Protein AF-L5JTA9-F1 (afdb_monomer)

Organism: Pteropus alecto (NCBI:txid9402)

Solvent-accessible surface area (backbone atoms only — not comparable to full-atom values): 11331 Å² total; per-residue (Å²): 130,89,80,61,72,64,63,85,56,63,76,83,43,70,47,61,37,52,48,62,86,53,65,90,78,49,65,53,89,66,42,47,71,63,44,36,50,35,48,31,53,36,35,50,63,52,32,74,77,41,72,90,64,92,73,76,96,31,50,33,62,52,38,52,52,53,28,49,56,32,47,56,49,39,58,57,44,74,79,53,80,64,94,75,66,70,72,76,93,62,83,66,47,78,42,76,29,36,54,68,59,47,52,50,51,50,51,51,51,56,53,43,55,74,70,54,56,84,88,65,73,86,78,74,82,80,69,83,75,82,70,69,71,76,72,85,65,92,71,77,73,81,76,74,80,83,78,74,79,88,77,83,81,79,81,82,77,87,81,86,77,89,80,90,82,83,90,83,89,84,135

Secondary structure (DSSP, 8-state):
-----GGG--TT--EEEEE-TTTTTS-GGGTHHHHHHHHHHHHHHHHTTS----SSS-HHHHHHHHHHHHHHHHHHHHT---TT----SS-PEEEEE-HHHHHHHHHHHHHHHHT--TTTTTS--------------S---------PPPP--------------------

Sequence (171 aa):
MIVIEVANLPKDYKITLKYVPGMDILPSHCWINEMVEQLSVSLTDLLDKFSKISEGLSNYSIIDKLGKIVDDLVECMEGHTFENIKKSPKSLESKLFTPEEFFRIFNRSIDAFKDLDMVSSKTSECVVSSTLSPEKDSRVSVTKPFMLPPVAASSLRNDSSSSNSKYTYLI

Radius of gyration: 31.75 Å; Cα contacts (8 Å, |Δi|>4): 123; chains: 1; bounding box: 62×59×99 Å

Structure (mmCIF, N/CA/C/O backbone):
data_AF-L5JTA9-F1
#
_entry.id   AF-L5JTA9-F1
#
loop_
_atom_site.group_PDB
_atom_site.id
_atom_site.type_symbol
_atom_site.label_atom_id
_atom_site.label_alt_id
_atom_site.label_comp_id
_atom_site.label_asym_id
_atom_site.label_entity_id
_atom_site.label_seq_id
_atom_site.pdbx_PDB_ins_code
_atom_site.Cartn_x
_atom_site.Cartn_y
_atom_site.Cartn_z
_atom_site.occupancy
_atom_site.B_iso_or_equiv
_atom_site.auth_seq_id
_atom_site.auth_comp_id
_atom_site.auth_asym_id
_atom_site.auth_atom_id
_atom_site.pdbx_PDB_model_num
ATOM 1 N N . MET A 1 1 ? 5.735 -14.597 4.024 1.00 43.69 1 MET A N 1
ATOM 2 C CA . MET A 1 1 ? 4.338 -14.149 3.856 1.00 43.69 1 MET A CA 1
ATOM 3 C C . MET A 1 1 ? 3.892 -13.542 5.170 1.00 43.69 1 MET A C 1
ATOM 5 O O . MET A 1 1 ? 3.854 -14.264 6.160 1.00 43.69 1 MET A O 1
ATOM 9 N N . ILE A 1 2 ? 3.641 -12.232 5.219 1.00 48.91 2 ILE A N 1
ATOM 10 C CA . ILE A 1 2 ? 2.981 -11.623 6.377 1.00 48.91 2 ILE A CA 1
ATOM 11 C C . ILE A 1 2 ? 1.547 -12.160 6.371 1.00 48.91 2 ILE A C 1
ATOM 13 O O . ILE A 1 2 ? 0.670 -11.622 5.707 1.00 48.91 2 ILE A O 1
ATOM 17 N N . VAL A 1 3 ? 1.328 -13.278 7.065 1.00 46.06 3 VAL A N 1
ATOM 18 C CA . VAL A 1 3 ? -0.002 -13.814 7.390 1.00 46.06 3 VAL A CA 1
ATOM 19 C C . VAL A 1 3 ? -0.493 -13.112 8.656 1.00 46.06 3 VAL A C 1
ATOM 21 O O . VAL A 1 3 ? -0.909 -13.745 9.618 1.00 46.06 3 VAL A O 1
ATOM 24 N N . ILE A 1 4 ? -0.350 -11.787 8.710 1.00 47.66 4 ILE A N 1
ATOM 25 C CA . ILE A 1 4 ? -1.055 -11.005 9.716 1.00 47.66 4 ILE A CA 1
ATOM 26 C C . ILE A 1 4 ? -2.401 -10.762 9.065 1.00 47.66 4 ILE A C 1
ATOM 28 O O . ILE A 1 4 ? -2.499 -9.997 8.107 1.00 47.66 4 ILE A O 1
ATOM 32 N N . GLU A 1 5 ? -3.388 -11.527 9.518 1.00 50.03 5 GLU A N 1
ATOM 33 C CA . GLU A 1 5 ? -4.807 -11.266 9.328 1.00 50.03 5 GLU A CA 1
ATOM 34 C C . GLU A 1 5 ? -5.020 -9.755 9.214 1.00 50.03 5 GLU A C 1
ATOM 36 O O . GLU A 1 5 ? -4.741 -9.012 10.151 1.00 50.03 5 GLU A O 1
ATOM 41 N N . VAL A 1 6 ? -5.339 -9.320 7.996 1.00 56.53 6 VAL A N 1
ATOM 42 C CA . VAL A 1 6 ? -5.275 -7.943 7.502 1.00 56.53 6 VAL A CA 1
ATOM 43 C C . VAL A 1 6 ? -5.835 -6.952 8.524 1.00 56.53 6 VAL A C 1
ATOM 45 O O . VAL A 1 6 ? -7.035 -6.717 8.531 1.00 56.53 6 VAL A O 1
ATOM 48 N N . ALA A 1 7 ? -4.971 -6.421 9.400 1.00 61.97 7 ALA A N 1
ATOM 49 C CA . ALA A 1 7 ? -5.221 -5.434 10.457 1.00 61.97 7 ALA A CA 1
ATOM 50 C C . ALA A 1 7 ? -6.672 -5.360 10.994 1.00 61.97 7 ALA A C 1
ATOM 52 O O . ALA A 1 7 ? -7.186 -4.260 11.157 1.00 61.97 7 ALA A O 1
ATOM 53 N N . ASN A 1 8 ? -7.363 -6.493 11.200 1.00 76.25 8 ASN A N 1
ATOM 54 C CA . ASN A 1 8 ? -8.815 -6.564 11.445 1.00 76.25 8 ASN A CA 1
ATOM 55 C C . ASN A 1 8 ? -9.649 -5.485 10.711 1.00 76.25 8 ASN A C 1
ATOM 57 O O . ASN A 1 8 ? -10.536 -4.861 11.297 1.00 76.25 8 ASN A O 1
ATOM 61 N N . LEU A 1 9 ? -9.332 -5.213 9.440 1.00 85.69 9 LEU A N 1
ATOM 62 C CA . LEU A 1 9 ? -10.003 -4.183 8.649 1.00 85.69 9 LEU A CA 1
ATOM 63 C C . LEU A 1 9 ? -11.298 -4.730 8.033 1.00 85.69 9 LEU A C 1
ATOM 65 O O . LEU A 1 9 ? -11.318 -5.879 7.578 1.00 85.69 9 LEU A O 1
ATOM 69 N N . PRO A 1 10 ? -12.369 -3.918 7.937 1.00 89.50 10 PRO A N 1
ATOM 70 C CA . PRO A 1 10 ? -13.548 -4.286 7.162 1.00 89.50 10 PRO A CA 1
ATOM 71 C C . PRO A 1 10 ? -13.162 -4.598 5.712 1.00 89.50 10 PRO A C 1
ATOM 73 O O . PRO A 1 10 ? -12.412 -3.848 5.089 1.00 89.50 10 PRO A O 1
ATOM 76 N N . LYS A 1 11 ? -13.672 -5.699 5.151 1.00 89.56 11 LYS A N 1
ATOM 77 C CA . LYS A 1 11 ? -13.287 -6.166 3.803 1.00 89.56 11 LYS A CA 1
ATOM 78 C C . LYS A 1 11 ? -13.640 -5.172 2.691 1.00 89.56 11 LYS A C 1
ATOM 80 O O . LYS A 1 11 ? -12.995 -5.151 1.647 1.00 89.56 11 LYS A O 1
ATOM 85 N N . ASP A 1 12 ? -14.675 -4.376 2.912 1.00 91.06 12 ASP A N 1
ATOM 86 C CA . ASP A 1 12 ? -15.191 -3.349 2.013 1.00 91.06 12 ASP A CA 1
ATOM 87 C C . ASP A 1 12 ? -14.525 -1.978 2.201 1.00 91.06 12 ASP A C 1
ATOM 89 O O . ASP A 1 12 ? -14.712 -1.094 1.360 1.00 91.06 12 ASP A O 1
ATOM 93 N N . TYR A 1 13 ? -13.711 -1.811 3.250 1.00 92.81 13 TYR A N 1
ATOM 94 C CA . TYR A 1 13 ? -12.932 -0.599 3.470 1.00 92.81 13 TYR A CA 1
ATOM 95 C C . TYR A 1 13 ? -12.023 -0.307 2.267 1.00 92.81 13 TYR A C 1
ATOM 97 O O . TYR A 1 13 ? -11.521 -1.216 1.605 1.00 92.81 13 TYR A O 1
ATOM 105 N N . LYS A 1 14 ? -11.809 0.975 1.963 1.00 95.50 14 LYS A N 1
ATOM 106 C CA . LYS A 1 14 ? -11.002 1.400 0.817 1.00 95.50 14 LYS A CA 1
ATOM 107 C C . LYS A 1 14 ? -9.779 2.167 1.286 1.00 95.50 14 LYS A C 1
ATOM 109 O O . LYS A 1 14 ? -9.900 3.211 1.919 1.00 95.50 14 LYS A O 1
ATOM 114 N N . ILE A 1 15 ? -8.609 1.637 0.948 1.00 95.69 15 ILE A N 1
ATOM 115 C CA . ILE A 1 15 ? -7.318 2.283 1.164 1.00 95.69 15 ILE A CA 1
ATOM 116 C C . ILE A 1 15 ? -6.928 2.971 -0.138 1.00 95.69 15 ILE A C 1
ATOM 118 O O . ILE A 1 15 ? -6.895 2.344 -1.200 1.00 95.69 15 ILE A O 1
ATOM 122 N N . THR A 1 16 ? -6.655 4.265 -0.051 1.00 97.12 16 THR A N 1
ATOM 123 C CA . THR A 1 16 ? -6.128 5.042 -1.169 1.00 97.12 16 THR A CA 1
ATOM 124 C C . THR A 1 16 ? -4.646 4.744 -1.326 1.00 97.12 16 THR A C 1
ATOM 126 O O . THR A 1 16 ? -3.917 4.780 -0.344 1.00 97.12 16 THR A O 1
ATOM 129 N N . LEU A 1 17 ? -4.204 4.474 -2.551 1.00 95.94 17 LEU A N 1
ATOM 130 C CA . LEU A 1 17 ? -2.796 4.325 -2.894 1.00 95.94 17 LEU A CA 1
ATOM 131 C C . LEU A 1 17 ? -2.549 4.935 -4.272 1.00 95.94 17 LEU A C 1
ATOM 133 O O . LEU A 1 17 ? -3.244 4.618 -5.242 1.00 95.94 17 LEU A O 1
ATOM 137 N N . LYS A 1 18 ? -1.531 5.786 -4.376 1.00 95.06 18 LYS A N 1
ATOM 138 C CA . LYS A 1 18 ? -1.008 6.241 -5.666 1.00 95.06 18 LYS A CA 1
ATOM 139 C C . LYS A 1 18 ? -0.189 5.111 -6.280 1.00 95.06 18 LYS A C 1
ATOM 141 O O . LYS A 1 18 ? 0.951 4.870 -5.902 1.00 95.06 18 LYS A O 1
ATOM 146 N N . TYR A 1 19 ? -0.813 4.368 -7.184 1.00 91.25 19 TYR A N 1
ATOM 147 C CA . TYR A 1 19 ? -0.237 3.148 -7.735 1.00 91.25 19 TYR A CA 1
ATOM 148 C C . TYR A 1 19 ? 0.687 3.458 -8.915 1.00 91.25 19 TYR A C 1
ATOM 150 O O . TYR A 1 19 ? 0.293 4.184 -9.831 1.00 91.25 19 TYR A O 1
ATOM 158 N N . VAL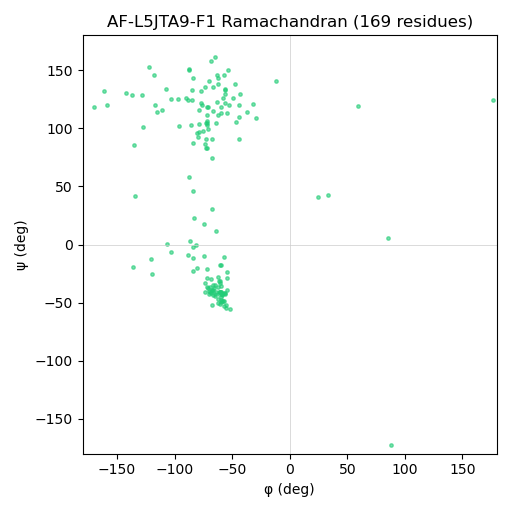 A 1 20 ? 1.883 2.862 -8.928 1.00 88.38 20 VAL A N 1
ATOM 159 C CA . VAL A 1 20 ? 2.844 3.008 -10.030 1.00 88.38 20 VAL A CA 1
ATOM 160 C C . VAL A 1 20 ? 2.436 2.100 -11.200 1.00 88.38 20 VAL A C 1
ATOM 162 O O . VAL A 1 20 ? 2.439 0.874 -11.056 1.00 88.38 20 VAL A O 1
ATOM 165 N N . PRO A 1 21 ? 2.082 2.651 -12.379 1.00 83.50 21 PRO A N 1
ATOM 166 C CA . PRO A 1 21 ? 1.705 1.837 -13.529 1.00 83.50 21 PRO A CA 1
ATOM 167 C C . PRO A 1 21 ? 2.854 0.938 -13.993 1.00 83.50 21 PRO A C 1
ATOM 169 O O . PRO A 1 21 ? 3.995 1.381 -14.101 1.00 83.50 21 PRO A O 1
ATOM 172 N N . GLY A 1 22 ? 2.535 -0.309 -14.337 1.00 78.75 22 GLY A N 1
ATOM 173 C CA . GLY A 1 22 ? 3.513 -1.266 -14.844 1.00 78.75 22 GLY A CA 1
ATOM 174 C C . GLY A 1 22 ? 4.284 -2.019 -13.762 1.00 78.75 22 GLY A C 1
ATOM 175 O O . GLY A 1 22 ? 5.166 -2.790 -14.111 1.00 78.75 22 GLY A O 1
ATOM 176 N N . MET A 1 23 ? 3.951 -1.862 -12.474 1.00 84.94 23 MET A N 1
ATOM 177 C CA . MET A 1 23 ? 4.519 -2.673 -11.382 1.00 84.94 23 MET A CA 1
ATOM 178 C C . MET A 1 23 ? 4.344 -4.184 -11.626 1.00 84.94 23 MET A C 1
ATOM 180 O O . MET A 1 23 ? 5.142 -4.993 -11.167 1.00 84.94 23 MET A O 1
ATOM 184 N N . ASP A 1 24 ? 3.300 -4.580 -12.353 1.00 83.31 24 ASP A N 1
ATOM 185 C CA . ASP A 1 24 ? 2.998 -5.953 -12.738 1.00 83.31 24 ASP A CA 1
ATOM 186 C C . ASP A 1 24 ? 3.924 -6.539 -13.808 1.00 83.31 24 ASP A C 1
ATOM 188 O O . ASP A 1 24 ? 4.161 -7.745 -13.772 1.00 83.31 24 ASP A O 1
ATOM 192 N N . ILE A 1 25 ? 4.486 -5.703 -14.681 1.00 85.19 25 ILE A N 1
ATOM 193 C CA . ILE A 1 25 ? 5.250 -6.122 -15.868 1.00 85.19 25 ILE A CA 1
ATOM 194 C C . ILE A 1 25 ? 6.706 -5.641 -15.877 1.00 85.19 25 ILE A C 1
ATOM 196 O O . ILE A 1 25 ? 7.544 -6.247 -16.540 1.00 85.19 25 ILE A O 1
ATOM 200 N N . LEU A 1 26 ? 7.012 -4.543 -15.184 1.00 84.25 26 LEU A N 1
ATOM 201 C CA . LEU A 1 26 ? 8.333 -3.931 -15.171 1.00 84.25 26 LEU A CA 1
ATOM 202 C C . LEU A 1 26 ? 9.216 -4.544 -14.077 1.00 84.25 26 LEU A C 1
ATOM 204 O O . LEU A 1 26 ? 8.717 -4.915 -13.007 1.00 84.25 26 LEU A O 1
ATOM 208 N N . PRO A 1 27 ? 10.541 -4.576 -14.301 1.00 85.56 27 PRO A N 1
ATOM 209 C CA . PRO A 1 27 ? 11.510 -4.906 -13.262 1.00 85.56 27 PRO A CA 1
ATOM 210 C C . PRO A 1 27 ? 11.352 -4.033 -12.008 1.00 85.56 27 PRO A C 1
ATOM 212 O O . PRO A 1 27 ? 10.958 -2.869 -12.102 1.00 85.56 27 PRO A O 1
ATOM 215 N N . SER A 1 28 ? 11.696 -4.579 -10.838 1.00 86.88 28 SER A N 1
ATOM 216 C CA . SER A 1 28 ? 11.513 -3.911 -9.540 1.00 86.88 28 SER A CA 1
ATOM 217 C C . SER A 1 28 ? 12.203 -2.551 -9.456 1.00 86.88 28 SER A C 1
ATOM 219 O O . SER A 1 28 ? 11.582 -1.589 -9.003 1.00 86.88 28 SER A O 1
ATOM 221 N N . HIS A 1 29 ? 13.431 -2.422 -9.975 1.00 84.00 29 HIS A N 1
ATOM 222 C CA . HIS A 1 29 ? 14.180 -1.157 -9.964 1.00 84.00 29 HIS A CA 1
ATOM 223 C C . HIS A 1 29 ? 13.464 -0.019 -10.701 1.00 84.00 29 HIS A C 1
ATOM 225 O O . HIS A 1 29 ? 13.796 1.134 -10.477 1.00 84.00 29 HIS A O 1
ATOM 231 N N . CYS A 1 30 ? 12.473 -0.300 -11.550 1.00 84.12 30 CYS A N 1
ATOM 232 C CA . CYS A 1 30 ? 11.735 0.734 -12.272 1.00 84.12 30 CYS A CA 1
ATOM 233 C C . CYS A 1 30 ? 10.636 1.421 -11.460 1.00 84.12 30 CYS A C 1
ATOM 235 O O . CYS A 1 30 ? 10.186 2.499 -11.846 1.00 84.12 30 CYS A O 1
ATOM 237 N N . TRP A 1 31 ? 10.160 0.796 -10.385 1.00 87.50 31 TRP A N 1
ATOM 238 C CA . TRP A 1 31 ? 8.986 1.276 -9.654 1.00 87.50 31 TRP A CA 1
ATOM 239 C C . TRP A 1 31 ? 9.153 1.253 -8.140 1.00 87.50 31 TRP A C 1
ATOM 241 O O . TRP A 1 31 ? 8.406 1.948 -7.458 1.00 87.50 31 TRP A O 1
ATOM 251 N N . ILE A 1 32 ? 10.105 0.483 -7.604 1.00 89.56 32 ILE A N 1
ATOM 252 C CA . ILE A 1 32 ? 10.191 0.231 -6.165 1.00 89.56 32 ILE A CA 1
ATOM 253 C C . ILE A 1 32 ? 10.419 1.507 -5.354 1.00 89.56 32 ILE A C 1
ATOM 255 O O . ILE A 1 32 ? 9.713 1.678 -4.369 1.00 89.56 32 ILE A O 1
ATOM 259 N N . ASN A 1 33 ? 11.273 2.431 -5.819 1.00 88.44 33 ASN A N 1
ATOM 260 C CA . ASN A 1 33 ? 11.528 3.714 -5.145 1.00 88.44 33 ASN A CA 1
ATOM 261 C C . ASN A 1 33 ? 10.240 4.510 -4.915 1.00 88.44 33 ASN A C 1
ATOM 263 O O . ASN A 1 33 ? 9.879 4.833 -3.792 1.00 88.44 33 ASN A O 1
ATOM 267 N N . GLU A 1 34 ? 9.495 4.751 -5.990 1.00 89.06 34 GLU A N 1
ATOM 268 C CA . GLU A 1 34 ? 8.229 5.475 -5.906 1.00 89.06 34 GLU A CA 1
ATOM 269 C C . GLU A 1 34 ? 7.186 4.678 -5.106 1.00 89.06 34 GLU A C 1
ATOM 271 O O . GLU A 1 34 ? 6.408 5.234 -4.339 1.00 89.06 34 GLU A O 1
ATOM 276 N N . MET A 1 35 ? 7.156 3.352 -5.254 1.00 92.62 35 MET A N 1
ATOM 277 C CA . MET A 1 35 ? 6.138 2.537 -4.601 1.00 92.62 35 MET A CA 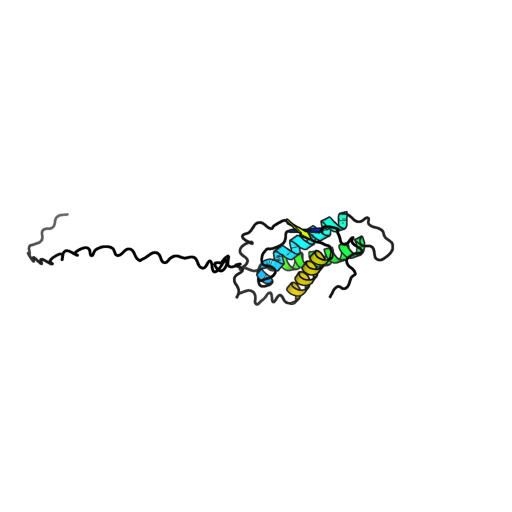1
ATOM 278 C C . MET A 1 35 ? 6.311 2.485 -3.077 1.00 92.62 35 MET A C 1
ATOM 280 O O . MET A 1 35 ? 5.306 2.478 -2.367 1.00 92.62 35 MET A O 1
ATOM 284 N N . VAL A 1 36 ? 7.544 2.452 -2.558 1.00 93.00 36 VAL A N 1
ATOM 285 C CA . VAL A 1 36 ? 7.774 2.489 -1.103 1.00 93.00 36 VAL A CA 1
ATOM 286 C C . VAL A 1 36 ? 7.377 3.842 -0.511 1.00 93.00 36 VAL A C 1
ATOM 288 O O . VAL A 1 36 ? 6.694 3.864 0.512 1.00 93.00 36 VAL A O 1
ATOM 291 N N . GLU A 1 37 ? 7.650 4.952 -1.205 1.00 93.62 37 GLU A N 1
ATOM 292 C CA . GLU A 1 37 ? 7.196 6.290 -0.797 1.00 93.62 37 GLU A CA 1
ATOM 293 C C . GLU A 1 37 ? 5.660 6.358 -0.706 1.00 93.62 37 GLU A C 1
ATOM 295 O O . GLU A 1 37 ? 5.096 6.764 0.313 1.00 93.62 37 GLU A O 1
ATOM 300 N N . GLN A 1 38 ? 4.948 5.890 -1.739 1.00 95.25 38 GLN A N 1
ATOM 301 C CA . GLN A 1 38 ? 3.480 5.927 -1.744 1.00 95.25 38 GLN A CA 1
ATOM 302 C C . GLN A 1 38 ? 2.850 4.968 -0.715 1.00 95.25 38 GLN A C 1
ATOM 304 O O . GLN A 1 38 ? 1.760 5.246 -0.199 1.00 95.25 38 GLN A O 1
ATOM 309 N N . LEU A 1 39 ? 3.512 3.851 -0.388 1.00 96.00 39 LEU A N 1
ATOM 310 C CA . LEU A 1 39 ? 3.081 2.953 0.689 1.00 96.00 39 LEU A CA 1
ATOM 311 C C . LEU A 1 39 ? 3.229 3.606 2.069 1.00 96.00 39 LEU A C 1
ATOM 313 O O . LEU A 1 39 ? 2.301 3.480 2.868 1.00 96.00 39 LEU A O 1
ATOM 317 N N . SER A 1 40 ? 4.330 4.324 2.328 1.00 96.38 40 SER A N 1
ATOM 318 C CA . SER A 1 40 ? 4.542 5.061 3.587 1.00 96.38 40 SER A CA 1
ATOM 319 C C . SER A 1 40 ? 3.430 6.093 3.815 1.00 96.38 40 SER A C 1
ATOM 321 O O . SER A 1 40 ? 2.762 6.077 4.855 1.00 96.38 40 SER A O 1
ATOM 323 N N . VAL A 1 41 ? 3.118 6.903 2.794 1.00 96.75 41 VAL A N 1
ATOM 324 C CA . VAL A 1 41 ? 2.016 7.883 2.851 1.00 96.75 41 VAL A CA 1
ATOM 325 C C . VAL A 1 41 ? 0.683 7.200 3.163 1.00 96.75 41 VAL A C 1
ATOM 327 O O . VAL A 1 41 ? -0.035 7.603 4.075 1.00 96.75 41 VAL A O 1
ATOM 330 N N . SER A 1 42 ? 0.364 6.121 2.445 1.00 96.88 42 SER A N 1
ATOM 331 C CA . SER A 1 42 ? -0.923 5.428 2.600 1.00 96.88 42 SER A CA 1
ATOM 332 C C . SER A 1 42 ? -1.068 4.749 3.968 1.00 96.88 42 SER A C 1
ATOM 334 O O . SER A 1 42 ? -2.170 4.693 4.514 1.00 96.88 42 SER A O 1
ATOM 336 N N . LEU A 1 43 ? 0.025 4.225 4.535 1.00 95.81 43 LEU A N 1
ATOM 337 C CA . LEU A 1 43 ? 0.040 3.644 5.880 1.00 95.81 43 LEU A CA 1
ATOM 338 C C . LEU A 1 43 ? -0.094 4.714 6.964 1.00 95.81 43 LEU A C 1
ATOM 340 O O . LEU A 1 43 ? -0.801 4.477 7.940 1.00 95.81 43 LEU A O 1
ATOM 344 N N . THR A 1 44 ? 0.514 5.885 6.770 1.00 96.25 44 THR A N 1
ATOM 345 C CA . THR A 1 44 ? 0.368 7.040 7.668 1.00 96.25 44 THR A CA 1
ATOM 346 C C . THR A 1 44 ? -1.084 7.521 7.700 1.00 96.25 44 THR A C 1
ATOM 348 O O . THR A 1 44 ? -1.696 7.578 8.766 1.00 96.25 44 THR A O 1
ATOM 351 N N . ASP A 1 45 ? -1.692 7.728 6.527 1.00 95.62 45 ASP A N 1
ATOM 352 C CA . ASP A 1 45 ? -3.107 8.107 6.401 1.00 95.62 45 ASP A CA 1
ATOM 353 C C . ASP A 1 45 ? -4.056 7.056 7.006 1.00 95.62 45 ASP A C 1
ATOM 355 O O . ASP A 1 45 ? -5.148 7.373 7.492 1.00 95.62 45 ASP A O 1
ATOM 359 N N . LEU A 1 46 ? -3.678 5.776 6.933 1.00 93.44 46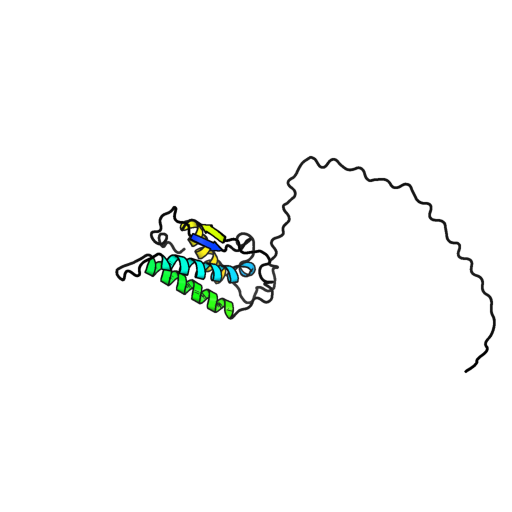 LEU A N 1
ATOM 360 C CA . LEU A 1 46 ? -4.434 4.683 7.532 1.00 93.44 46 LEU A CA 1
ATOM 361 C C . LEU A 1 46 ? -4.290 4.671 9.057 1.00 93.44 46 LEU A C 1
ATOM 363 O O . LEU A 1 46 ? -5.283 4.447 9.748 1.00 93.44 46 LEU A O 1
ATOM 367 N N . LEU A 1 47 ? -3.084 4.918 9.575 1.00 92.75 47 LEU A N 1
ATOM 368 C CA . LEU A 1 47 ? -2.782 4.946 11.004 1.00 92.75 47 LEU A CA 1
ATOM 369 C C . LEU A 1 47 ? -3.615 6.006 11.733 1.00 92.75 47 LEU A C 1
ATOM 371 O O . LEU A 1 47 ? -4.177 5.709 12.787 1.00 92.75 47 LEU A O 1
ATOM 375 N N . ASP A 1 48 ? -3.778 7.184 11.124 1.00 92.56 48 ASP A N 1
ATOM 376 C CA . ASP A 1 48 ? -4.556 8.313 11.657 1.00 92.56 48 ASP A CA 1
ATOM 377 C C . ASP A 1 48 ? -6.042 7.995 11.888 1.00 92.56 48 ASP A C 1
ATOM 379 O O . ASP A 1 48 ? -6.737 8.686 12.635 1.00 92.56 48 ASP A O 1
ATOM 383 N N . LYS A 1 49 ? -6.555 6.924 11.273 1.00 90.38 49 LYS A N 1
ATOM 384 C CA . LYS A 1 49 ? -7.944 6.471 11.451 1.00 90.38 49 LYS A CA 1
ATOM 385 C C . LYS A 1 49 ? -8.128 5.599 12.687 1.00 90.38 49 LYS A C 1
ATOM 387 O O . LYS A 1 49 ? -9.267 5.328 13.070 1.00 90.38 49 LYS A O 1
ATOM 392 N N . PHE A 1 50 ? -7.039 5.159 13.313 1.00 87.75 50 PHE A N 1
ATOM 393 C CA . PHE A 1 50 ? -7.074 4.326 14.505 1.00 87.75 50 PHE A CA 1
ATOM 394 C C . PHE A 1 50 ? -6.661 5.123 15.733 1.00 87.75 50 PHE A C 1
ATOM 396 O O . PHE A 1 50 ? -5.650 5.818 15.758 1.00 87.75 50 PHE A O 1
ATOM 403 N N . SER A 1 51 ? -7.427 4.975 16.809 1.00 84.38 51 SER A N 1
ATOM 404 C CA . SER A 1 51 ? -7.008 5.488 18.106 1.00 84.38 51 SER A CA 1
ATOM 405 C C . SER A 1 51 ? -5.843 4.663 18.648 1.00 84.38 51 SER A C 1
ATOM 407 O O . SER A 1 51 ? -5.834 3.431 18.566 1.00 84.38 51 SER A O 1
ATOM 409 N N . LYS A 1 52 ? -4.878 5.346 19.264 1.00 82.06 52 LYS A N 1
ATOM 410 C CA . LYS A 1 52 ? -3.759 4.722 19.969 1.00 82.06 52 LYS A CA 1
ATOM 411 C C . LYS A 1 52 ? -4.251 4.089 21.274 1.00 82.06 52 LYS A C 1
ATOM 413 O O . LYS A 1 52 ? -4.189 4.701 22.335 1.00 82.06 52 LYS A O 1
ATOM 418 N N . ILE A 1 53 ? -4.778 2.873 21.186 1.00 72.62 53 ILE A N 1
ATOM 419 C CA . ILE A 1 53 ? -5.186 2.079 22.350 1.00 72.62 53 ILE A CA 1
ATOM 420 C C . ILE A 1 53 ? -3.984 1.230 22.784 1.00 72.62 53 ILE A C 1
ATOM 422 O O . ILE A 1 53 ? -3.379 0.543 21.960 1.00 72.62 53 ILE A O 1
ATOM 426 N N . SER A 1 54 ? -3.607 1.325 24.064 1.00 55.78 54 SER A N 1
ATOM 427 C CA . SER A 1 54 ? -2.361 0.770 24.622 1.00 55.78 54 SER A CA 1
ATOM 428 C C . SER A 1 54 ? -2.426 -0.707 25.020 1.00 55.78 54 SER A C 1
ATOM 430 O O . SER A 1 54 ? -1.422 -1.249 25.475 1.00 55.78 54 SER A O 1
ATOM 432 N N . GLU A 1 55 ? -3.577 -1.363 24.880 1.00 58.38 55 GLU A N 1
ATOM 433 C CA . GLU A 1 55 ? -3.771 -2.743 25.327 1.00 58.38 55 GLU A CA 1
ATOM 434 C C . GLU A 1 55 ? -3.928 -3.695 24.131 1.00 58.38 55 GLU A C 1
ATOM 436 O O . GLU A 1 55 ? -4.888 -3.612 23.367 1.00 58.38 55 GLU A O 1
ATOM 441 N N . GLY A 1 56 ? -2.968 -4.615 23.977 1.00 64.56 56 GLY A N 1
ATOM 442 C CA . GLY A 1 56 ? -3.029 -5.737 23.031 1.00 64.56 56 GLY A CA 1
ATOM 443 C C . GLY A 1 56 ? -2.514 -5.474 21.606 1.00 64.56 56 GLY A C 1
ATOM 444 O O . GLY A 1 56 ? -1.913 -4.445 21.299 1.00 64.56 56 GLY A O 1
ATOM 445 N N . LEU A 1 57 ? -2.731 -6.462 20.726 1.00 68.19 57 LEU A N 1
ATOM 446 C CA . LEU A 1 57 ? -2.504 -6.373 19.277 1.00 68.19 57 LEU A CA 1
ATOM 447 C C . LEU A 1 57 ? -3.593 -5.490 18.651 1.00 68.19 57 LEU A C 1
ATOM 449 O O . LEU A 1 57 ? -4.612 -5.978 18.170 1.00 68.19 57 LEU A O 1
ATOM 453 N N . SER A 1 58 ? -3.392 -4.175 18.701 1.00 83.25 58 SER A N 1
ATOM 454 C CA . SER A 1 58 ? -4.284 -3.208 18.066 1.00 83.25 58 SER A CA 1
ATOM 455 C C . SER A 1 58 ? -3.893 -2.958 16.609 1.00 83.25 58 SER A C 1
ATOM 457 O O . SER A 1 58 ? -2.714 -3.007 16.246 1.00 83.25 58 SER A O 1
ATOM 459 N N . ASN A 1 59 ? -4.882 -2.620 15.779 1.00 85.25 59 ASN A N 1
ATOM 460 C CA . ASN A 1 59 ? -4.658 -2.220 14.386 1.00 85.25 59 ASN A CA 1
ATOM 461 C C . ASN A 1 59 ? -3.662 -1.060 14.301 1.00 85.25 59 ASN A C 1
ATOM 463 O O . ASN A 1 59 ? -2.766 -1.092 13.465 1.00 85.25 59 ASN A O 1
ATOM 467 N N . TYR A 1 60 ? -3.757 -0.103 15.233 1.00 89.12 60 TYR A N 1
ATOM 468 C CA . TYR A 1 60 ? -2.795 0.988 15.364 1.00 89.12 60 TYR A CA 1
ATOM 469 C C . TYR A 1 60 ? -1.361 0.462 15.514 1.00 89.12 60 TYR A C 1
ATOM 471 O O . TYR A 1 60 ? -0.489 0.847 14.747 1.00 89.12 60 TYR A O 1
ATOM 479 N N . SER A 1 61 ? -1.102 -0.456 16.456 1.00 88.75 61 SER A N 1
ATOM 480 C CA . SER A 1 61 ? 0.255 -0.980 16.672 1.00 88.75 61 SER A CA 1
ATOM 481 C C . SER A 1 61 ? 0.784 -1.779 15.479 1.00 88.75 61 SER A C 1
ATOM 483 O O . SER A 1 61 ? 1.983 -1.738 15.206 1.00 88.75 61 SER A O 1
ATOM 485 N N . ILE A 1 62 ? -0.086 -2.509 14.777 1.00 88.75 62 ILE A N 1
ATOM 486 C CA . ILE A 1 62 ? 0.297 -3.256 13.575 1.00 88.75 62 ILE A CA 1
ATOM 487 C C . ILE A 1 62 ? 0.670 -2.281 12.457 1.00 88.75 62 ILE A C 1
ATOM 489 O O . ILE A 1 62 ? 1.762 -2.386 11.907 1.00 88.75 62 ILE A O 1
ATOM 493 N N . ILE A 1 63 ? -0.201 -1.316 12.154 1.00 91.19 63 ILE A N 1
ATOM 494 C CA . ILE A 1 63 ? 0.013 -0.342 11.079 1.00 91.19 63 ILE A CA 1
ATOM 495 C C . ILE A 1 63 ? 1.234 0.539 11.378 1.00 91.19 63 ILE A C 1
ATOM 497 O O . ILE A 1 63 ? 2.045 0.730 10.483 1.00 91.19 63 ILE A O 1
ATOM 501 N N . ASP A 1 64 ? 1.436 0.981 12.624 1.00 91.44 64 ASP A N 1
ATOM 502 C CA . ASP A 1 64 ? 2.616 1.757 13.048 1.00 91.44 64 ASP A CA 1
ATOM 503 C C . ASP A 1 64 ? 3.927 0.993 12.802 1.00 91.44 64 ASP A C 1
ATOM 505 O O . ASP A 1 64 ? 4.898 1.551 12.296 1.00 91.44 64 ASP A O 1
ATOM 509 N N . LYS A 1 65 ? 3.960 -0.312 13.103 1.00 91.88 65 LYS A N 1
ATOM 510 C CA . LYS A 1 65 ? 5.133 -1.154 12.821 1.00 91.88 65 LYS A CA 1
ATOM 511 C C . LYS A 1 65 ? 5.364 -1.344 11.324 1.00 91.88 65 LYS A C 1
ATOM 513 O O . LYS A 1 65 ? 6.511 -1.344 10.894 1.00 91.88 65 LYS A O 1
ATOM 518 N N . LEU A 1 66 ? 4.297 -1.527 10.544 1.00 92.94 66 LEU A N 1
ATOM 519 C CA . LEU A 1 66 ? 4.402 -1.642 9.088 1.00 92.94 66 LEU A CA 1
ATOM 520 C C . LEU A 1 66 ? 4.862 -0.324 8.454 1.00 92.94 66 LEU A C 1
ATOM 522 O O . LEU A 1 66 ? 5.678 -0.370 7.541 1.00 92.94 66 LEU A O 1
ATOM 526 N N . GLY A 1 67 ? 4.384 0.817 8.962 1.00 94.00 67 GLY A N 1
ATOM 527 C CA . GLY A 1 67 ? 4.826 2.153 8.559 1.00 94.00 67 GLY A CA 1
ATOM 528 C C . GLY A 1 67 ? 6.328 2.312 8.750 1.00 94.00 67 GLY A C 1
ATOM 529 O O . GLY A 1 67 ? 7.032 2.526 7.775 1.00 94.00 67 GLY A O 1
ATOM 530 N N . LYS A 1 68 ? 6.833 2.027 9.957 1.00 95.00 68 LYS A N 1
ATOM 531 C CA . LYS A 1 68 ? 8.274 2.083 10.266 1.00 95.00 68 LYS A CA 1
ATOM 532 C C . LYS A 1 68 ? 9.132 1.216 9.349 1.00 95.00 68 LYS A C 1
ATOM 534 O O . LYS A 1 68 ? 10.170 1.667 8.894 1.00 95.00 68 LYS A O 1
ATOM 539 N N . ILE A 1 69 ? 8.684 -0.006 9.044 1.00 93.44 69 ILE A N 1
ATOM 540 C CA . ILE A 1 69 ? 9.398 -0.873 8.094 1.00 93.44 69 ILE A CA 1
ATOM 541 C C . ILE A 1 69 ? 9.510 -0.193 6.728 1.00 93.44 69 ILE A C 1
ATOM 543 O O . ILE A 1 69 ? 10.561 -0.263 6.108 1.00 93.44 69 ILE A O 1
ATOM 547 N N . VAL A 1 70 ? 8.439 0.431 6.235 1.00 94.50 70 VAL A N 1
ATOM 548 C CA . VAL A 1 70 ? 8.470 1.107 4.931 1.00 94.50 70 VAL A CA 1
ATOM 549 C C . VAL A 1 70 ? 9.286 2.394 4.989 1.00 94.50 70 VAL A C 1
ATOM 551 O O . VAL A 1 70 ? 10.006 2.664 4.036 1.00 94.50 70 VAL A O 1
ATOM 554 N N . ASP A 1 71 ? 9.229 3.143 6.087 1.00 94.44 71 ASP A N 1
ATOM 555 C CA . ASP A 1 71 ? 10.037 4.350 6.278 1.00 94.44 71 ASP A CA 1
ATOM 556 C C . ASP A 1 71 ? 11.540 4.020 6.252 1.00 94.44 71 ASP A C 1
ATOM 558 O O . ASP A 1 71 ? 12.292 4.682 5.539 1.00 94.44 71 ASP A O 1
ATOM 562 N N . ASP A 1 72 ? 11.959 2.930 6.910 1.00 92.88 72 ASP A N 1
ATOM 563 C CA . ASP A 1 72 ? 13.340 2.424 6.845 1.00 92.88 72 ASP A CA 1
ATOM 564 C C . ASP A 1 72 ? 13.749 2.070 5.397 1.00 92.88 72 ASP A C 1
ATOM 566 O O . ASP A 1 72 ? 14.897 2.267 4.988 1.00 92.88 72 ASP A O 1
ATOM 570 N N . LEU A 1 73 ? 12.814 1.545 4.590 1.00 91.38 73 LEU A N 1
ATOM 571 C CA . LEU A 1 73 ? 13.065 1.263 3.173 1.00 91.38 73 LEU A CA 1
ATOM 572 C C . LEU A 1 73 ? 13.199 2.546 2.353 1.00 91.38 73 LEU A C 1
ATOM 574 O O . LEU A 1 73 ? 14.097 2.618 1.519 1.00 91.38 73 LEU A O 1
ATOM 578 N N . VAL A 1 74 ? 12.342 3.545 2.582 1.00 91.50 74 VAL A N 1
ATOM 579 C CA . VAL A 1 74 ? 12.435 4.856 1.922 1.00 91.50 74 VAL A CA 1
ATOM 580 C C . VAL A 1 74 ? 13.796 5.489 2.214 1.00 91.50 74 VAL A C 1
ATOM 582 O O . VAL A 1 74 ? 14.503 5.849 1.276 1.00 91.50 74 VAL A O 1
ATOM 585 N N . GLU A 1 75 ? 14.217 5.522 3.482 1.00 91.19 75 GLU A N 1
ATOM 586 C CA . GLU A 1 75 ? 15.529 6.051 3.882 1.00 91.19 75 GLU A CA 1
ATOM 587 C C . GLU A 1 75 ? 16.679 5.301 3.192 1.00 91.19 75 GLU A C 1
ATOM 589 O O . GLU A 1 75 ? 17.620 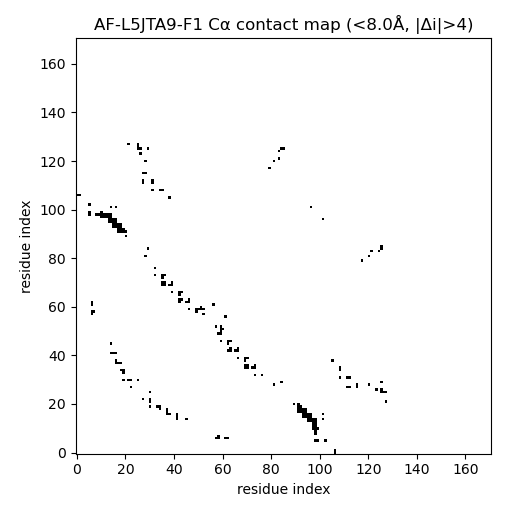5.911 2.677 1.00 91.19 75 GLU A O 1
ATOM 594 N N . CYS A 1 76 ? 16.590 3.969 3.108 1.00 88.06 76 CYS A N 1
ATOM 595 C CA . CYS A 1 76 ? 17.580 3.173 2.389 1.00 88.06 76 CYS A CA 1
ATOM 596 C C . CYS A 1 76 ? 17.654 3.562 0.903 1.00 88.06 76 CYS A C 1
ATOM 598 O O . CYS A 1 76 ? 18.745 3.668 0.343 1.00 88.06 76 CYS A O 1
ATOM 600 N N . MET A 1 77 ? 16.514 3.815 0.261 1.00 80.81 77 MET A N 1
ATOM 601 C CA . MET A 1 77 ? 16.458 4.163 -1.158 1.00 80.81 77 MET A CA 1
ATOM 602 C C . MET A 1 77 ? 16.943 5.588 -1.462 1.00 80.81 77 MET A C 1
ATOM 604 O O . MET A 1 77 ? 17.590 5.796 -2.489 1.00 80.81 77 MET A O 1
ATOM 608 N N . GLU A 1 78 ? 16.731 6.554 -0.565 1.00 77.69 78 GLU A N 1
ATOM 609 C CA . GLU A 1 78 ? 17.237 7.928 -0.721 1.00 77.69 78 GLU A CA 1
ATOM 610 C C . GLU A 1 78 ? 18.775 7.990 -0.799 1.00 77.69 78 GLU A C 1
ATOM 612 O O . GLU A 1 78 ? 19.339 8.821 -1.516 1.00 77.69 78 GLU A O 1
ATOM 617 N N . GLY A 1 79 ? 19.468 7.065 -0.126 1.00 64.88 79 GLY A N 1
ATOM 618 C CA . GLY A 1 79 ? 20.926 6.917 -0.198 1.00 64.88 79 GLY A CA 1
ATOM 619 C C . GLY A 1 79 ? 21.446 6.289 -1.500 1.00 64.88 79 GLY A C 1
ATOM 620 O O . GLY A 1 79 ? 22.657 6.291 -1.747 1.00 64.88 79 GLY A O 1
ATOM 621 N N . HIS A 1 80 ? 20.560 5.752 -2.346 1.00 64.62 80 HIS A N 1
ATOM 622 C CA . HIS A 1 80 ? 20.908 4.913 -3.490 1.00 64.62 80 HIS A CA 1
ATOM 623 C C . HIS A 1 80 ? 20.124 5.319 -4.743 1.00 64.62 80 HIS A C 1
ATOM 625 O O . HIS A 1 80 ? 19.089 4.756 -5.090 1.00 64.62 80 HIS A O 1
ATOM 631 N N . THR A 1 81 ? 20.652 6.299 -5.479 1.00 58.34 81 THR A N 1
ATOM 632 C CA . THR A 1 81 ? 20.049 6.743 -6.740 1.00 58.34 81 THR A CA 1
ATOM 633 C C . THR A 1 81 ? 20.352 5.768 -7.877 1.00 58.34 81 THR A C 1
ATOM 635 O O . THR A 1 81 ? 21.500 5.511 -8.238 1.00 58.34 81 THR A O 1
ATOM 638 N N . PHE A 1 82 ? 19.299 5.238 -8.495 1.00 63.34 82 PHE A N 1
ATOM 639 C CA . PHE A 1 82 ? 19.412 4.492 -9.745 1.00 63.34 82 PHE A CA 1
ATOM 640 C C . PHE A 1 82 ? 19.557 5.498 -10.888 1.00 63.34 82 PHE A C 1
ATOM 642 O O . PHE A 1 82 ? 18.575 6.113 -11.307 1.00 63.34 82 PHE A O 1
ATOM 649 N N . GLU A 1 83 ? 20.771 5.661 -11.416 1.00 55.53 83 GLU A N 1
ATOM 650 C CA . GLU A 1 83 ? 21.095 6.666 -12.447 1.00 55.53 83 GLU A CA 1
ATOM 651 C C . GLU A 1 83 ? 20.257 6.561 -13.743 1.00 55.53 83 GLU A C 1
ATOM 653 O O . GLU A 1 83 ? 20.255 7.482 -14.556 1.00 55.53 83 GLU A O 1
ATOM 658 N N . ASN A 1 84 ? 19.487 5.479 -13.925 1.00 51.38 84 ASN A N 1
ATOM 659 C CA . ASN A 1 84 ? 18.677 5.218 -15.118 1.00 51.38 84 ASN A CA 1
ATOM 660 C C . ASN A 1 84 ? 17.160 5.391 -14.925 1.00 51.38 84 ASN A C 1
ATOM 662 O O . ASN A 1 84 ? 16.403 5.204 -15.881 1.00 51.38 84 ASN A O 1
ATOM 666 N N . ILE A 1 85 ? 16.679 5.757 -13.730 1.00 54.12 85 ILE A N 1
ATOM 667 C CA . ILE A 1 85 ? 15.249 6.023 -13.536 1.00 54.12 85 ILE A CA 1
ATOM 668 C C . ILE A 1 85 ? 14.977 7.464 -13.957 1.00 54.12 85 ILE A C 1
ATOM 670 O O . ILE A 1 85 ? 14.993 8.409 -13.168 1.00 54.12 85 ILE A O 1
ATOM 674 N N . LYS A 1 86 ? 14.701 7.643 -15.249 1.00 49.59 86 LYS A N 1
ATOM 675 C CA . LYS A 1 86 ? 14.011 8.840 -15.726 1.00 49.59 86 LYS A CA 1
ATOM 676 C C . LYS A 1 86 ? 12.712 8.928 -14.920 1.00 49.59 86 LYS A C 1
ATOM 678 O O . LYS A 1 86 ? 11.888 8.023 -15.049 1.00 49.59 86 LYS A O 1
ATOM 683 N N . LYS A 1 87 ? 12.582 9.954 -14.059 1.00 52.47 87 LYS A N 1
ATOM 684 C CA . LYS A 1 87 ? 11.391 10.225 -13.226 1.00 52.47 87 LYS A CA 1
ATOM 685 C C . LYS A 1 87 ? 10.142 9.759 -13.963 1.00 52.47 87 LYS A C 1
ATOM 687 O O . LYS A 1 87 ? 9.939 10.176 -15.107 1.00 52.47 87 LYS A O 1
ATOM 692 N N . SER A 1 88 ? 9.399 8.843 -13.340 1.00 51.28 88 SER A N 1
ATOM 693 C CA . SER A 1 88 ? 8.317 8.099 -13.984 1.00 51.28 88 SER A CA 1
ATOM 694 C C . SER A 1 88 ? 7.452 9.046 -14.842 1.00 51.28 88 SER A C 1
ATOM 696 O O . SER A 1 88 ? 6.932 10.048 -14.348 1.00 51.28 88 SER A O 1
ATOM 698 N N . PRO A 1 89 ? 7.332 8.824 -16.166 1.00 47.75 89 PRO A N 1
ATOM 699 C CA . PRO A 1 89 ? 6.765 9.836 -17.059 1.00 47.75 89 PRO A CA 1
ATOM 700 C C . PRO A 1 89 ? 5.226 9.828 -17.102 1.00 47.75 89 PRO A C 1
ATOM 702 O O . PRO A 1 89 ? 4.637 10.292 -18.076 1.00 47.75 89 PRO A O 1
ATOM 705 N N . LYS A 1 90 ? 4.538 9.303 -16.080 1.00 58.44 90 LYS A N 1
ATOM 706 C CA . LYS A 1 90 ? 3.069 9.270 -16.028 1.00 58.44 90 LYS A CA 1
ATOM 707 C C . LYS A 1 90 ? 2.582 9.641 -14.632 1.00 58.44 90 LYS A C 1
ATOM 709 O O . LYS A 1 90 ? 3.026 9.059 -13.652 1.00 58.44 90 LYS A O 1
ATOM 714 N N . SER A 1 91 ? 1.652 10.598 -14.583 1.00 64.00 91 SER A N 1
ATOM 715 C CA . SER A 1 91 ? 0.844 10.953 -13.411 1.00 64.00 91 SER A CA 1
ATOM 716 C C . SER A 1 91 ? 0.481 9.702 -12.613 1.00 64.00 91 SER A C 1
ATOM 718 O O . SER A 1 91 ? -0.275 8.869 -13.115 1.00 64.00 91 SER A O 1
ATOM 720 N N . LEU A 1 92 ? 1.002 9.579 -11.391 1.00 80.31 92 LEU A N 1
ATOM 721 C CA . LEU A 1 92 ? 0.578 8.531 -10.470 1.00 80.31 92 LEU A CA 1
ATOM 722 C C . LEU A 1 92 ? -0.928 8.6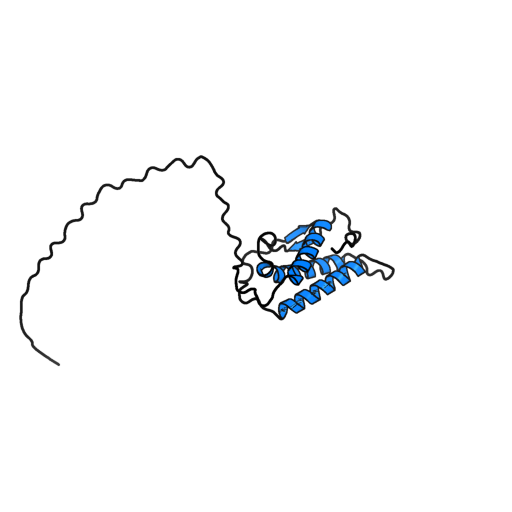38 -10.285 1.00 80.31 92 LEU A C 1
ATOM 724 O O . LEU A 1 92 ? -1.453 9.687 -9.906 1.00 80.31 92 LEU A O 1
ATOM 728 N N . GLU A 1 93 ? -1.626 7.559 -10.598 1.00 80.69 93 GLU A N 1
ATOM 729 C CA . GLU A 1 93 ? -3.070 7.524 -10.477 1.00 80.69 93 GLU A CA 1
ATOM 730 C C . GLU A 1 93 ? -3.426 7.079 -9.060 1.00 80.69 93 GLU A C 1
ATOM 732 O O . GLU A 1 93 ? -2.993 6.022 -8.591 1.00 80.69 93 GLU A O 1
ATOM 737 N N . SER A 1 94 ? -4.212 7.906 -8.372 1.00 92.00 94 SER A N 1
ATOM 738 C CA . SER A 1 94 ? -4.781 7.544 -7.080 1.00 92.00 94 SER A CA 1
ATOM 739 C C . SER A 1 94 ? -5.857 6.485 -7.291 1.00 92.00 94 SER A C 1
ATOM 741 O O . SER A 1 94 ? -6.843 6.728 -7.988 1.00 92.00 94 SER A O 1
ATOM 743 N N . LYS A 1 95 ? -5.661 5.304 -6.707 1.00 94.31 95 LYS A N 1
ATOM 744 C CA . LYS A 1 95 ? -6.584 4.172 -6.806 1.00 94.31 95 LYS A CA 1
ATOM 745 C C . LYS A 1 95 ? -7.036 3.738 -5.420 1.00 94.31 95 LYS A C 1
ATOM 747 O O . LYS A 1 95 ? -6.335 3.932 -4.430 1.00 94.31 95 LYS A O 1
ATOM 752 N N . LEU A 1 96 ? -8.227 3.152 -5.369 1.00 96.25 96 LEU A N 1
ATOM 753 C CA . LEU A 1 96 ? -8.818 2.609 -4.152 1.00 96.25 96 LEU A CA 1
ATOM 754 C C . LEU A 1 96 ? -8.681 1.090 -4.158 1.00 96.25 96 LEU A C 1
ATOM 756 O O . LEU A 1 96 ? -9.159 0.429 -5.078 1.00 96.25 96 LEU A O 1
ATOM 760 N N . PHE A 1 97 ? -8.089 0.547 -3.104 1.00 95.25 97 PHE A N 1
ATOM 761 C CA . PHE A 1 97 ? -7.869 -0.884 -2.931 1.00 95.25 97 PHE A CA 1
ATOM 762 C C . PHE A 1 97 ? -8.617 -1.392 -1.704 1.00 95.25 97 PHE A C 1
ATOM 764 O O . PHE A 1 97 ? -8.753 -0.684 -0.706 1.00 95.25 97 PHE A O 1
ATOM 771 N N . THR A 1 98 ? -9.109 -2.628 -1.767 1.00 95.31 98 THR A N 1
ATOM 772 C CA . THR A 1 98 ? -9.505 -3.348 -0.549 1.00 95.31 98 THR A CA 1
ATOM 773 C C . THR A 1 98 ? -8.274 -3.605 0.328 1.00 95.31 98 THR A 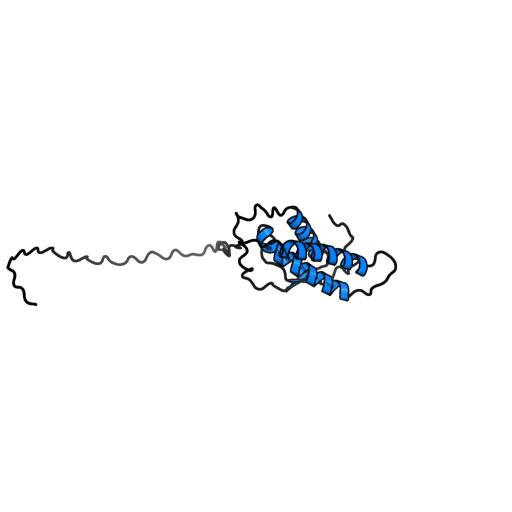C 1
ATOM 775 O O . THR A 1 98 ? -7.144 -3.577 -0.175 1.00 95.31 98 THR A O 1
ATOM 778 N N . PRO A 1 99 ? -8.447 -3.898 1.629 1.00 93.62 99 PRO A N 1
ATOM 779 C CA . PRO A 1 99 ? -7.316 -4.171 2.503 1.00 93.62 99 PRO A CA 1
ATOM 780 C C . PRO A 1 99 ? -6.447 -5.328 2.003 1.00 93.62 99 PRO A C 1
ATOM 782 O O . PRO A 1 99 ? -5.224 -5.227 1.994 1.00 93.62 99 PRO A O 1
ATOM 785 N N . GLU A 1 100 ? -7.066 -6.401 1.510 1.00 92.81 100 GLU A N 1
ATOM 786 C CA . GLU A 1 100 ? -6.346 -7.548 0.952 1.00 92.81 100 GLU A CA 1
ATOM 787 C C . GLU A 1 100 ? -5.469 -7.152 -0.244 1.00 92.81 100 GLU A C 1
ATOM 789 O O . GLU A 1 100 ? -4.293 -7.509 -0.307 1.00 92.81 100 GLU A O 1
ATOM 794 N N . GLU A 1 101 ? -6.019 -6.387 -1.188 1.00 93.62 101 GLU A N 1
ATOM 795 C CA . GLU A 1 101 ? -5.283 -5.942 -2.372 1.00 93.62 101 GLU A CA 1
ATOM 796 C C . GLU A 1 101 ? -4.127 -5.013 -2.001 1.00 93.62 101 GLU A C 1
ATOM 798 O O . GLU A 1 101 ? -3.021 -5.173 -2.518 1.00 93.62 101 GLU A O 1
ATOM 803 N N . PHE A 1 102 ? -4.364 -4.085 -1.073 1.00 95.06 102 PHE A N 1
ATOM 804 C CA . PHE A 1 102 ? -3.344 -3.170 -0.578 1.00 95.06 102 PHE A CA 1
ATOM 805 C C . PHE A 1 102 ? -2.182 -3.926 0.075 1.00 95.06 102 PHE A C 1
ATOM 807 O O . PHE A 1 102 ? -1.026 -3.737 -0.304 1.00 95.06 102 PHE A O 1
ATOM 814 N N . PHE A 1 103 ? -2.464 -4.846 1.003 1.00 93.75 103 PHE A N 1
ATOM 815 C CA . PHE A 1 103 ? -1.403 -5.604 1.670 1.00 93.75 103 PHE A CA 1
ATOM 816 C C . PHE A 1 103 ? -0.741 -6.642 0.756 1.00 93.75 103 PHE A C 1
ATOM 818 O O . PHE A 1 103 ? 0.410 -7.021 0.985 1.00 93.75 103 PHE A O 1
ATOM 825 N N . ARG A 1 104 ? -1.401 -7.073 -0.325 1.00 93.44 104 ARG A N 1
ATOM 826 C CA . ARG A 1 104 ? -0.752 -7.848 -1.390 1.00 93.44 104 ARG A CA 1
ATOM 827 C C . ARG A 1 104 ? 0.286 -7.010 -2.139 1.00 93.44 104 ARG A C 1
ATOM 829 O O . ARG A 1 104 ? 1.384 -7.505 -2.387 1.00 93.44 104 ARG A O 1
ATOM 836 N N . ILE A 1 105 ? -0.033 -5.753 -2.460 1.00 94.00 105 ILE A N 1
ATOM 837 C CA . ILE A 1 105 ? 0.918 -4.801 -3.061 1.00 94.00 105 ILE A CA 1
ATOM 838 C C . ILE A 1 105 ? 2.078 -4.541 -2.096 1.00 94.00 105 ILE A C 1
ATOM 840 O O . ILE A 1 105 ? 3.228 -4.670 -2.501 1.00 94.00 105 ILE A O 1
ATOM 844 N N . PHE A 1 106 ? 1.786 -4.280 -0.818 1.00 94.62 106 PHE A N 1
ATOM 845 C CA . PHE A 1 106 ? 2.796 -4.113 0.229 1.00 94.62 106 PHE A CA 1
ATOM 846 C C . PHE A 1 106 ? 3.783 -5.286 0.266 1.00 94.62 106 PHE A C 1
ATOM 848 O O . PHE A 1 106 ? 4.983 -5.082 0.117 1.00 94.62 106 PHE A O 1
ATOM 855 N N . ASN A 1 107 ? 3.292 -6.524 0.409 1.00 92.75 107 ASN A N 1
ATOM 856 C CA . ASN A 1 107 ? 4.159 -7.705 0.495 1.00 92.75 107 ASN A CA 1
ATOM 857 C C . ASN A 1 107 ? 5.021 -7.868 -0.760 1.00 92.75 107 ASN A C 1
ATOM 859 O O . ASN A 1 107 ? 6.211 -8.148 -0.652 1.00 92.75 107 ASN A O 1
ATOM 863 N N . ARG A 1 108 ? 4.438 -7.634 -1.941 1.00 92.69 108 ARG A N 1
ATOM 864 C CA . ARG A 1 108 ? 5.177 -7.666 -3.204 1.00 92.69 108 ARG A CA 1
ATOM 865 C C . ARG A 1 108 ? 6.298 -6.628 -3.234 1.00 92.69 108 ARG A C 1
ATOM 867 O O . ARG A 1 108 ? 7.373 -6.946 -3.726 1.00 92.69 108 ARG A O 1
ATOM 874 N N . SER A 1 109 ? 6.064 -5.419 -2.729 1.00 92.75 109 SER A N 1
ATOM 875 C CA . SER A 1 109 ? 7.101 -4.385 -2.638 1.00 92.75 109 SER A CA 1
ATOM 876 C C . SER A 1 109 ? 8.220 -4.790 -1.677 1.00 92.75 109 SER A C 1
ATOM 878 O O . SER A 1 109 ? 9.387 -4.673 -2.033 1.00 92.75 109 SER A O 1
ATOM 880 N N . ILE A 1 110 ? 7.885 -5.339 -0.504 1.00 92.25 110 ILE A N 1
ATOM 881 C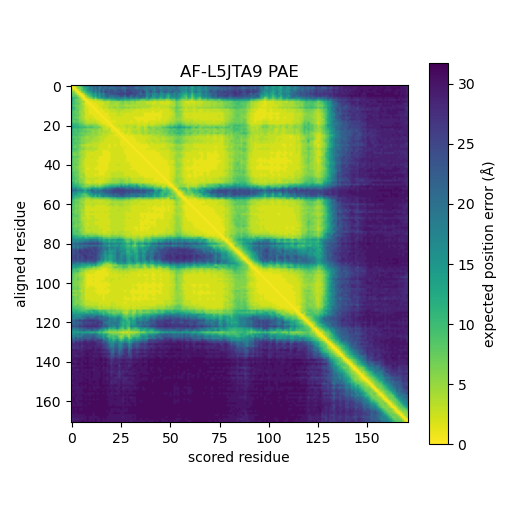 CA . ILE A 1 110 ? 8.884 -5.846 0.451 1.00 92.25 110 ILE A CA 1
ATOM 882 C C . ILE A 1 110 ? 9.736 -6.960 -0.169 1.00 92.25 110 ILE A C 1
ATOM 884 O O . ILE A 1 110 ? 10.954 -6.965 -0.014 1.00 92.25 110 ILE A O 1
ATOM 888 N N . ASP A 1 111 ? 9.117 -7.910 -0.869 1.00 91.38 111 ASP A N 1
ATOM 889 C CA . ASP A 1 111 ? 9.848 -9.009 -1.504 1.00 91.38 111 ASP A CA 1
ATOM 890 C C . ASP A 1 111 ? 10.705 -8.509 -2.678 1.00 91.38 111 ASP A C 1
ATOM 892 O O . ASP A 1 111 ? 11.876 -8.864 -2.776 1.00 91.38 111 ASP A O 1
ATOM 896 N N . ALA A 1 112 ? 10.183 -7.586 -3.491 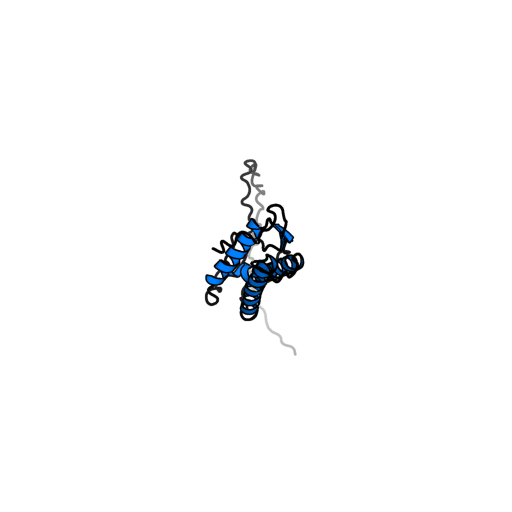1.00 89.44 112 ALA A N 1
ATOM 897 C CA . ALA A 1 112 ? 10.937 -6.954 -4.573 1.00 89.44 112 ALA A CA 1
ATOM 898 C C . ALA A 1 112 ? 12.163 -6.173 -4.080 1.00 89.44 112 ALA A C 1
ATOM 900 O O . ALA A 1 112 ? 13.153 -6.092 -4.803 1.00 89.44 112 ALA A O 1
ATOM 901 N N . PHE A 1 113 ? 12.099 -5.603 -2.874 1.00 86.12 113 PHE A N 1
ATOM 902 C CA . PHE A 1 113 ? 13.236 -4.941 -2.245 1.00 86.12 113 PHE A CA 1
ATOM 903 C C . PHE A 1 113 ? 14.322 -5.941 -1.820 1.00 86.12 113 PHE A C 1
ATOM 905 O O . PHE A 1 113 ? 15.503 -5.673 -2.010 1.00 86.12 113 PHE A O 1
ATOM 912 N N . LYS A 1 114 ? 13.949 -7.116 -1.291 1.00 85.25 114 LYS A N 1
ATOM 913 C CA . LYS A 1 114 ? 14.922 -8.165 -0.915 1.00 85.25 114 LYS A CA 1
ATOM 914 C C . LYS A 1 114 ? 15.705 -8.688 -2.115 1.00 85.25 114 LYS A C 1
ATOM 916 O O . LYS A 1 114 ? 16.887 -8.982 -1.984 1.00 85.25 114 LYS A O 1
ATOM 921 N N . ASP A 1 115 ? 15.032 -8.794 -3.256 1.00 79.88 115 ASP A N 1
ATOM 922 C CA . ASP A 1 115 ? 15.609 -9.289 -4.506 1.00 79.88 115 ASP A CA 1
ATOM 923 C C . ASP A 1 115 ? 16.298 -8.173 -5.319 1.00 79.88 115 ASP A C 1
ATOM 925 O O . ASP A 1 115 ? 16.765 -8.402 -6.438 1.00 79.88 115 ASP A O 1
ATOM 929 N N . LEU A 1 116 ? 16.345 -6.943 -4.792 1.00 76.75 116 LEU A N 1
ATOM 930 C CA . LEU A 1 116 ? 16.912 -5.797 -5.489 1.00 76.75 116 LEU A CA 1
ATOM 931 C C . LEU A 1 116 ? 18.444 -5.813 -5.410 1.00 76.75 116 LEU A C 1
ATOM 933 O O . LEU A 1 116 ? 19.049 -5.298 -4.471 1.00 76.75 116 LEU A O 1
ATOM 937 N N . ASP A 1 117 ? 19.090 -6.329 -6.455 1.00 70.94 117 ASP A N 1
ATOM 938 C CA . ASP A 1 117 ? 20.533 -6.168 -6.647 1.00 70.94 117 ASP A CA 1
ATOM 939 C C . ASP A 1 117 ? 20.859 -4.721 -7.060 1.00 70.94 117 ASP A C 1
ATOM 941 O O . ASP A 1 117 ? 20.914 -4.370 -8.245 1.00 70.94 117 ASP A O 1
ATOM 945 N N . MET A 1 118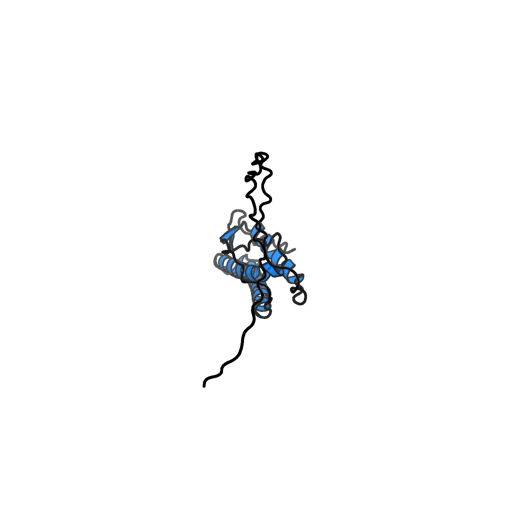 ? 21.126 -3.861 -6.072 1.00 62.16 118 MET A N 1
ATOM 946 C CA . MET A 1 118 ? 21.499 -2.450 -6.277 1.00 62.16 118 MET A CA 1
ATOM 947 C C . MET A 1 118 ? 22.710 -2.257 -7.209 1.00 62.16 118 MET A C 1
ATOM 949 O O . MET A 1 118 ? 22.835 -1.216 -7.849 1.00 62.16 118 MET A O 1
ATOM 953 N N . VAL A 1 119 ? 23.569 -3.272 -7.348 1.00 54.06 119 VAL A N 1
ATOM 954 C CA . VAL A 1 119 ? 24.777 -3.252 -8.193 1.00 54.06 119 VAL A CA 1
ATOM 955 C C . VAL A 1 119 ? 24.484 -3.587 -9.672 1.00 54.06 119 VAL A C 1
ATOM 957 O O . VAL A 1 119 ? 25.245 -3.185 -10.555 1.00 54.06 119 VAL A O 1
ATOM 960 N N . SER A 1 120 ? 23.381 -4.288 -9.970 1.00 52.47 120 SER A N 1
ATOM 961 C CA . SER A 1 120 ? 23.094 -4.897 -11.288 1.00 52.47 120 SER A CA 1
ATOM 962 C C . SER A 1 120 ? 22.063 -4.131 -12.139 1.00 52.47 120 SER A C 1
ATOM 964 O O . SER A 1 120 ? 21.869 -4.417 -13.323 1.00 52.47 120 SER A O 1
ATOM 966 N N . SER A 1 121 ? 21.440 -3.091 -11.580 1.00 54.19 121 SER A N 1
ATOM 967 C CA . SER A 1 121 ? 20.359 -2.275 -12.173 1.00 54.19 121 SER A CA 1
ATOM 968 C C . SER A 1 121 ? 20.730 -1.473 -13.443 1.00 54.19 121 SER A C 1
ATOM 970 O O . SER A 1 121 ? 19.968 -0.628 -13.914 1.00 54.19 121 SER A O 1
ATOM 972 N N . LYS A 1 122 ? 21.891 -1.742 -14.052 1.00 53.97 122 LYS A N 1
ATOM 973 C CA . LYS A 1 122 ? 22.426 -1.040 -15.228 1.00 53.97 122 LYS A CA 1
ATOM 974 C C . LYS A 1 122 ? 21.860 -1.505 -16.578 1.00 53.97 122 LYS A C 1
ATOM 976 O O . LYS A 1 122 ? 22.295 -0.984 -17.599 1.00 53.97 122 LYS A O 1
ATOM 981 N N . THR A 1 123 ? 20.953 -2.485 -16.629 1.00 53.53 123 THR A N 1
ATOM 982 C CA . THR A 1 123 ? 20.736 -3.255 -17.874 1.00 53.53 123 THR A CA 1
ATOM 983 C C . THR A 1 123 ? 19.330 -3.233 -18.479 1.00 53.53 123 THR A C 1
ATOM 985 O O . THR A 1 123 ? 19.202 -3.625 -19.636 1.00 53.53 123 THR A O 1
ATOM 988 N N . SER A 1 124 ? 18.283 -2.761 -17.788 1.00 61.47 124 SER A N 1
ATOM 989 C CA . SER A 1 124 ? 16.916 -2.749 -18.353 1.00 61.47 124 SER A CA 1
ATOM 990 C C . SER A 1 124 ? 16.223 -1.389 -18.265 1.00 61.47 124 SER A C 1
ATOM 992 O O . SER A 1 124 ? 16.167 -0.752 -17.212 1.00 61.47 124 SER A O 1
ATOM 994 N N . GLU A 1 125 ? 15.703 -0.947 -19.413 1.00 68.69 125 GLU A N 1
ATOM 995 C CA . GLU A 1 125 ? 15.004 0.325 -19.582 1.00 68.69 125 GLU A CA 1
ATOM 996 C C . GLU A 1 125 ? 13.599 0.269 -18.959 1.00 68.69 125 GLU A C 1
ATOM 998 O O . GLU A 1 125 ? 12.845 -0.685 -19.156 1.00 68.69 125 GLU A O 1
ATOM 1003 N N . CYS A 1 126 ? 13.221 1.318 -18.231 1.00 75.44 126 CYS A N 1
ATOM 1004 C CA . CYS A 1 126 ? 11.930 1.423 -17.550 1.00 75.44 126 CYS A CA 1
ATOM 1005 C C . CYS A 1 126 ? 10.843 2.001 -18.465 1.00 75.44 126 CYS A C 1
ATOM 1007 O O . CYS A 1 126 ? 10.245 3.038 -18.174 1.00 75.44 126 CYS A O 1
ATOM 1009 N N . VAL A 1 127 ? 10.601 1.339 -19.599 1.00 72.38 127 VAL A N 1
ATOM 1010 C CA . VAL A 1 127 ? 9.588 1.750 -20.580 1.00 72.38 127 VAL A CA 1
ATOM 1011 C C . VAL A 1 127 ? 8.490 0.702 -20.671 1.00 72.38 127 VAL A C 1
ATOM 1013 O O . VAL A 1 127 ? 8.686 -0.406 -21.164 1.00 72.38 127 VAL A O 1
ATOM 1016 N N . VAL A 1 128 ? 7.281 1.086 -20.258 1.00 62.97 128 VAL A N 1
ATOM 1017 C CA . VAL A 1 128 ? 6.067 0.353 -20.629 1.00 62.97 128 VAL A CA 1
ATOM 1018 C C . VAL A 1 128 ? 5.814 0.617 -22.112 1.00 62.97 128 VAL A C 1
ATOM 1020 O O . VAL A 1 128 ? 5.381 1.713 -22.473 1.00 62.97 128 VAL A O 1
ATOM 1023 N N . SER A 1 129 ? 6.106 -0.354 -22.982 1.00 52.84 129 SER A N 1
ATOM 1024 C CA . SER A 1 129 ? 5.791 -0.240 -24.412 1.00 52.84 129 SER A CA 1
ATOM 1025 C C . SER A 1 129 ? 4.282 -0.054 -24.597 1.00 52.84 129 SER A C 1
ATOM 1027 O O . SER A 1 129 ? 3.499 -0.959 -24.332 1.00 52.84 129 SER A O 1
ATOM 1029 N N . SER A 1 130 ? 3.865 1.122 -25.075 1.00 47.81 130 SER A N 1
ATOM 1030 C CA . SER A 1 130 ? 2.457 1.462 -25.353 1.00 47.81 130 SER A CA 1
ATOM 1031 C C . SER A 1 130 ? 1.898 0.791 -26.614 1.00 47.81 130 SER A C 1
ATOM 1033 O O . SER A 1 130 ? 0.880 1.231 -27.146 1.00 47.81 130 SER A O 1
ATOM 1035 N N . THR A 1 131 ? 2.538 -0.258 -27.127 1.00 45.97 131 THR A N 1
ATOM 1036 C CA . THR A 1 131 ? 1.957 -1.064 -28.195 1.00 45.97 131 THR A CA 1
ATOM 1037 C C . THR A 1 131 ? 0.848 -1.909 -27.587 1.00 45.97 131 THR A C 1
ATOM 1039 O O . THR A 1 131 ? 1.051 -3.067 -27.226 1.00 45.97 131 THR A O 1
ATOM 1042 N N . LEU A 1 132 ? -0.354 -1.336 -27.508 1.00 42.59 132 LEU A N 1
ATOM 1043 C CA . LEU A 1 132 ? -1.546 -2.111 -27.817 1.00 42.59 132 LEU A CA 1
ATOM 1044 C C . LEU A 1 132 ? -1.199 -2.886 -29.092 1.00 42.59 132 LEU A C 1
ATOM 1046 O O . LEU A 1 132 ? -0.986 -2.272 -30.140 1.00 42.59 132 LEU A O 1
ATOM 1050 N N . SER A 1 133 ? -1.034 -4.211 -28.998 1.00 45.72 133 SER A N 1
ATOM 1051 C CA . SER A 1 133 ? -1.103 -5.031 -30.207 1.00 45.72 133 SER A CA 1
ATOM 1052 C C . SER A 1 133 ? -2.381 -4.590 -30.903 1.00 45.72 133 SER A C 1
ATOM 1054 O O . SER A 1 133 ? -3.408 -4.548 -30.217 1.00 45.72 133 SER A O 1
ATOM 1056 N N . PRO A 1 134 ? -2.344 -4.195 -32.188 1.00 44.91 134 PRO A N 1
ATOM 1057 C CA . PRO A 1 134 ? -3.578 -3.905 -32.880 1.00 44.91 134 PRO A CA 1
ATOM 1058 C C . PRO A 1 134 ? -4.450 -5.138 -32.680 1.00 44.91 134 PRO A C 1
ATOM 1060 O O . PRO A 1 134 ? -4.041 -6.258 -33.010 1.00 44.91 134 PRO A O 1
ATOM 1063 N N . GLU A 1 135 ? -5.609 -4.936 -32.052 1.00 41.38 135 GLU A N 1
ATOM 1064 C CA . GLU A 1 135 ? -6.696 -5.895 -32.125 1.00 41.38 135 GLU A CA 1
ATOM 1065 C C . GLU A 1 135 ? -6.739 -6.317 -33.589 1.00 41.38 135 GLU A C 1
ATOM 1067 O O . GLU A 1 135 ? -6.631 -5.462 -34.476 1.00 41.38 135 GLU A O 1
ATOM 1072 N N . LYS A 1 136 ? -6.753 -7.623 -33.865 1.00 50.50 136 LYS A N 1
ATOM 1073 C CA . LYS A 1 136 ? -6.886 -8.100 -35.239 1.00 50.50 136 LYS A CA 1
ATOM 1074 C C . LYS A 1 136 ? -8.285 -7.742 -35.722 1.00 50.50 136 LYS A C 1
ATOM 1076 O O . LYS A 1 136 ? -9.155 -8.600 -35.826 1.00 50.50 136 LYS A O 1
ATOM 1081 N N . ASP A 1 137 ? -8.494 -6.471 -36.019 1.00 39.78 137 ASP A N 1
ATOM 1082 C CA . ASP A 1 137 ? -9.641 -5.993 -36.734 1.00 39.78 137 ASP A CA 1
ATOM 1083 C C . ASP A 1 137 ? -9.440 -6.483 -38.164 1.00 39.78 137 ASP A C 1
ATOM 1085 O O . ASP A 1 137 ? -8.618 -5.983 -38.937 1.00 39.78 137 ASP A O 1
ATOM 1089 N N . SER A 1 138 ? -10.124 -7.580 -38.481 1.00 54.66 138 SER A N 1
ATOM 1090 C CA . SER A 1 138 ? -10.073 -8.274 -39.771 1.00 54.66 138 SER A CA 1
ATOM 1091 C C . SER A 1 138 ? -10.689 -7.459 -40.920 1.00 54.66 138 SER A C 1
ATOM 1093 O O . SER A 1 138 ? -11.232 -8.012 -41.874 1.00 54.66 138 SER A O 1
ATOM 1095 N N . ARG A 1 139 ? -10.615 -6.127 -40.854 1.00 59.91 139 ARG A N 1
ATOM 1096 C CA . ARG A 1 139 ? -11.147 -5.204 -41.854 1.00 59.91 139 ARG A CA 1
ATOM 1097 C C . ARG A 1 139 ? -10.168 -4.089 -42.213 1.00 59.91 139 ARG A C 1
ATOM 1099 O O . ARG A 1 139 ? -10.571 -2.958 -42.457 1.00 59.91 139 ARG A O 1
ATOM 1106 N N . VAL A 1 140 ? -8.885 -4.412 -42.368 1.00 47.38 140 VAL A N 1
ATOM 1107 C CA . VAL A 1 140 ? -8.011 -3.606 -43.234 1.00 47.38 140 VAL A CA 1
ATOM 1108 C C . VAL A 1 140 ? -8.278 -4.033 -44.675 1.00 47.38 140 VAL A C 1
ATOM 1110 O O . VAL A 1 140 ? -7.701 -4.993 -45.184 1.00 47.38 140 VAL A O 1
ATOM 1113 N N . SER A 1 141 ? -9.200 -3.333 -45.338 1.00 51.50 141 SER A N 1
ATOM 1114 C CA . SER A 1 141 ? -9.278 -3.370 -46.795 1.00 51.50 141 SER A CA 1
ATOM 1115 C C . SER A 1 141 ? -7.945 -2.869 -47.338 1.00 51.50 141 SER A C 1
ATOM 1117 O O . SER A 1 141 ? -7.560 -1.730 -47.089 1.00 51.50 141 SER A O 1
ATOM 1119 N N . VAL A 1 142 ? -7.252 -3.735 -48.073 1.00 47.53 142 VAL A N 1
ATOM 1120 C CA . VAL A 1 142 ? -6.043 -3.439 -48.843 1.00 47.53 142 VAL A CA 1
ATOM 1121 C C . VAL A 1 142 ? -6.263 -2.156 -49.645 1.00 47.53 142 VAL A C 1
ATOM 1123 O O . VAL A 1 142 ? -6.968 -2.161 -50.657 1.00 47.53 142 VAL A O 1
ATOM 1126 N N . THR A 1 143 ? -5.668 -1.043 -49.223 1.00 55.91 143 THR A N 1
ATOM 1127 C CA . THR A 1 143 ? -5.574 0.123 -50.097 1.00 55.91 143 THR A CA 1
ATOM 1128 C C . THR A 1 143 ? -4.553 -0.232 -51.169 1.00 55.91 143 THR A C 1
ATOM 1130 O O . THR A 1 143 ? -3.372 -0.428 -50.880 1.00 55.91 143 THR A O 1
ATOM 1133 N N . LYS A 1 144 ? -5.029 -0.393 -52.408 1.00 60.91 144 LYS A N 1
ATOM 1134 C CA . LYS A 1 144 ? -4.181 -0.592 -53.589 1.00 60.91 144 LYS A CA 1
ATOM 1135 C C . LYS A 1 144 ? -3.049 0.447 -53.587 1.00 60.91 144 LYS A C 1
ATOM 1137 O O . LYS A 1 144 ? -3.334 1.617 -53.321 1.00 60.91 144 LYS A O 1
ATOM 1142 N N . PRO A 1 145 ? -1.802 0.073 -53.927 1.00 53.84 145 PRO A N 1
ATOM 1143 C CA . PRO A 1 145 ? -0.753 1.059 -54.127 1.00 53.84 145 PRO A CA 1
ATOM 1144 C C . PRO A 1 145 ? -1.197 2.026 -55.225 1.00 53.84 145 PRO A C 1
ATOM 1146 O O . PRO A 1 145 ? -1.567 1.596 -56.322 1.00 53.84 145 PRO A O 1
ATOM 1149 N N . PHE A 1 146 ? -1.171 3.325 -54.939 1.00 57.91 146 PHE A N 1
ATOM 1150 C CA . PHE A 1 146 ? -1.266 4.339 -55.980 1.00 57.91 146 PHE A CA 1
ATOM 1151 C C . PHE A 1 146 ? -0.028 4.201 -56.871 1.00 57.91 146 PHE A C 1
ATOM 1153 O O . PHE A 1 146 ? 1.080 4.565 -56.482 1.00 57.91 146 PHE A O 1
ATOM 1160 N N . MET A 1 147 ? -0.210 3.625 -58.058 1.00 57.69 147 MET A N 1
ATOM 1161 C CA . MET A 1 147 ? 0.800 3.635 -59.111 1.00 57.69 147 MET A CA 1
ATOM 1162 C C . MET A 1 147 ? 0.863 5.057 -59.666 1.00 57.69 147 MET A C 1
ATOM 1164 O O . MET A 1 147 ? -0.024 5.481 -60.408 1.00 57.69 147 MET A O 1
ATOM 1168 N N . LEU A 1 148 ? 1.885 5.811 -59.268 1.00 65.38 148 LEU A N 1
ATOM 1169 C CA . LEU A 1 148 ? 2.194 7.081 -59.914 1.00 65.38 148 LEU A CA 1
ATOM 1170 C C . LEU A 1 148 ? 2.649 6.796 -61.358 1.00 65.38 148 LEU A C 1
ATOM 1172 O O . LEU A 1 148 ? 3.432 5.864 -61.567 1.00 65.38 148 LEU A O 1
ATOM 1176 N N . PRO A 1 149 ? 2.173 7.556 -62.360 1.00 58.19 149 PRO A N 1
ATOM 1177 C CA . PRO A 1 149 ? 2.633 7.394 -63.732 1.00 58.19 149 PRO A CA 1
ATOM 1178 C C . PRO A 1 149 ? 4.135 7.718 -63.832 1.00 58.19 149 PRO A C 1
ATOM 1180 O O . PRO A 1 149 ? 4.622 8.595 -63.112 1.00 58.19 149 PRO A O 1
ATOM 1183 N N . PRO A 1 150 ? 4.889 7.028 -64.707 1.00 62.47 150 PRO A N 1
ATOM 1184 C CA . PRO A 1 150 ? 6.324 7.237 -64.833 1.00 62.47 150 PRO A CA 1
ATOM 1185 C C . PRO A 1 150 ? 6.616 8.663 -65.313 1.00 62.47 150 PRO A C 1
ATOM 1187 O O . PRO A 1 150 ? 6.151 9.087 -66.371 1.00 62.47 150 PRO A O 1
ATOM 1190 N N . VAL A 1 151 ? 7.404 9.400 -64.531 1.00 60.69 151 VAL A N 1
ATOM 1191 C CA . VAL A 1 151 ? 7.927 10.716 -64.910 1.00 60.69 151 VAL A CA 1
ATOM 1192 C C . VAL A 1 151 ? 9.201 10.500 -65.722 1.00 60.69 151 VAL A C 1
ATOM 1194 O O . VAL A 1 151 ? 10.131 9.832 -65.272 1.00 60.69 151 VAL A O 1
ATOM 1197 N N . ALA A 1 152 ? 9.245 11.055 -66.932 1.00 57.94 152 ALA A N 1
ATOM 1198 C CA . ALA A 1 152 ? 10.419 11.000 -67.791 1.00 57.94 152 ALA A CA 1
ATOM 1199 C C . ALA A 1 152 ? 11.570 11.818 -67.178 1.00 57.94 152 ALA A C 1
ATOM 1201 O O . ALA A 1 152 ? 11.492 13.043 -67.074 1.00 57.94 152 ALA A O 1
ATOM 1202 N N . ALA A 1 153 ? 12.657 11.146 -66.798 1.00 54.75 153 ALA A N 1
ATOM 1203 C CA . ALA A 1 153 ? 13.913 11.805 -66.468 1.00 54.75 153 ALA A CA 1
ATOM 1204 C C . ALA A 1 153 ? 14.546 12.328 -67.767 1.00 54.75 153 ALA A C 1
ATOM 1206 O O . ALA A 1 153 ? 15.041 11.557 -68.589 1.00 54.75 153 ALA A O 1
ATOM 1207 N N . SER A 1 154 ? 14.505 13.644 -67.972 1.00 40.97 154 SER A N 1
ATOM 1208 C CA . SER A 1 154 ? 15.243 14.277 -69.065 1.00 40.97 154 SER A CA 1
ATOM 1209 C C . SER A 1 154 ? 16.735 14.246 -68.734 1.00 40.97 154 SER A C 1
ATOM 1211 O O . SER A 1 154 ? 17.169 14.789 -67.721 1.00 40.97 154 SER A O 1
ATOM 1213 N N . SER A 1 155 ? 17.506 13.562 -69.579 1.00 50.97 155 SER A N 1
ATOM 1214 C CA . SER A 1 155 ? 18.963 13.454 -69.505 1.00 50.97 155 SER A CA 1
ATOM 1215 C C . SER A 1 155 ? 19.599 14.838 -69.673 1.00 50.97 155 SER A C 1
ATOM 1217 O O . SER A 1 155 ? 19.540 15.424 -70.755 1.00 50.97 155 SER A O 1
ATOM 1219 N N . LEU A 1 156 ? 20.201 15.376 -68.609 1.00 51.38 156 LEU A N 1
ATOM 1220 C CA . LEU A 1 156 ? 21.091 16.527 -68.727 1.00 51.38 156 LEU A CA 1
ATOM 1221 C C . LEU A 1 156 ? 22.396 16.047 -69.367 1.00 51.38 156 LEU A C 1
ATOM 1223 O O . LEU A 1 156 ? 23.203 15.351 -68.751 1.00 51.38 156 LEU A O 1
ATOM 1227 N N . ARG A 1 157 ? 22.540 16.390 -70.650 1.00 48.50 157 ARG A N 1
ATOM 1228 C CA . ARG A 1 157 ? 23.758 16.237 -71.444 1.00 48.50 157 ARG A CA 1
ATOM 1229 C C . ARG A 1 157 ? 24.921 16.955 -70.765 1.00 48.50 157 ARG A C 1
ATOM 1231 O O . ARG A 1 157 ? 24.829 18.130 -70.423 1.00 48.50 157 ARG A O 1
ATOM 1238 N N . ASN A 1 158 ? 26.014 16.219 -70.614 1.00 47.78 158 ASN A N 1
ATOM 1239 C CA . ASN A 1 158 ? 27.314 16.728 -70.213 1.00 47.78 158 ASN A CA 1
ATOM 1240 C C . ASN A 1 158 ? 27.986 17.328 -71.456 1.00 47.78 158 ASN A C 1
ATOM 1242 O O . ASN A 1 158 ? 28.596 16.594 -72.232 1.00 47.78 158 ASN A O 1
ATOM 1246 N N . ASP A 1 159 ? 27.871 18.639 -71.655 1.00 45.38 159 ASP A N 1
ATOM 1247 C CA . ASP A 1 159 ? 28.663 19.337 -72.667 1.00 45.38 159 ASP A CA 1
ATOM 1248 C C . ASP A 1 159 ? 29.891 19.948 -71.990 1.00 45.38 159 ASP A C 1
ATOM 1250 O O . ASP A 1 159 ? 29.842 20.956 -71.287 1.00 45.38 159 ASP A O 1
ATOM 1254 N N . SER A 1 160 ? 31.017 19.262 -72.175 1.00 51.38 160 SER A N 1
ATOM 1255 C CA . SER A 1 160 ? 32.345 19.753 -71.824 1.00 51.38 160 SER A CA 1
ATOM 1256 C C . SER A 1 160 ? 32.786 20.775 -72.872 1.00 51.38 160 SER A C 1
ATOM 1258 O O . SER A 1 160 ? 32.948 20.416 -74.036 1.00 51.38 160 SER A O 1
ATOM 1260 N N . SER A 1 161 ? 33.061 22.020 -72.476 1.00 44.19 161 SER A N 1
ATOM 1261 C CA . SER A 1 161 ? 33.843 22.948 -73.302 1.00 44.19 161 SER A CA 1
ATOM 1262 C C . SER A 1 161 ? 35.010 23.537 -72.510 1.00 44.19 161 SER A C 1
ATOM 1264 O O . SER A 1 161 ? 34.863 24.461 -71.713 1.00 44.19 161 SER A O 1
ATOM 1266 N N . SER A 1 162 ? 36.186 22.970 -72.765 1.00 45.75 162 SER A N 1
ATOM 1267 C CA . SER A 1 162 ? 37.499 23.571 -72.532 1.00 45.75 162 SER A CA 1
ATOM 1268 C C . SER A 1 162 ? 37.612 24.915 -73.260 1.00 45.75 162 SER A C 1
ATOM 1270 O O . SER A 1 162 ? 37.309 24.981 -74.451 1.00 45.75 162 SER A O 1
ATOM 1272 N N . SER A 1 163 ? 38.095 25.961 -72.580 1.00 48.91 163 SER A N 1
ATOM 1273 C CA . SER A 1 163 ? 38.786 27.096 -73.210 1.00 48.91 163 SER A CA 1
ATOM 1274 C C . SER A 1 163 ? 39.661 27.852 -72.201 1.00 48.91 163 SER A C 1
ATOM 1276 O O . SER A 1 163 ? 39.193 28.373 -71.194 1.00 48.91 163 SER A O 1
ATOM 1278 N N . ASN A 1 164 ? 40.959 27.877 -72.508 1.00 47.00 164 ASN A N 1
ATOM 1279 C CA . ASN A 1 164 ? 42.034 28.645 -71.874 1.00 47.00 164 ASN A CA 1
ATOM 1280 C C . ASN A 1 164 ? 41.823 30.167 -71.987 1.00 47.00 164 ASN A C 1
ATOM 1282 O O . ASN A 1 164 ? 41.526 30.626 -73.084 1.00 47.00 164 ASN A O 1
ATOM 1286 N N . SER A 1 165 ? 42.192 30.946 -70.955 1.00 44.12 165 SER A N 1
ATOM 1287 C CA . SER A 1 165 ? 43.261 31.969 -71.062 1.00 44.12 165 SER A CA 1
ATOM 1288 C C . SER A 1 165 ? 43.478 32.805 -69.784 1.00 44.12 165 SER A C 1
ATOM 1290 O O . SER A 1 165 ? 42.584 33.513 -69.344 1.00 44.12 165 SER A O 1
ATOM 1292 N N . LYS A 1 166 ? 44.736 32.778 -69.318 1.00 40.97 166 LYS A N 1
ATOM 1293 C CA . LYS A 1 166 ? 45.607 33.883 -68.849 1.00 40.97 166 LYS A CA 1
ATOM 1294 C C . LYS A 1 166 ? 45.195 34.798 -67.672 1.00 40.97 166 LYS A C 1
ATOM 1296 O O . LYS A 1 166 ? 44.282 35.604 -67.755 1.00 40.97 166 LYS A O 1
ATOM 1301 N N . TYR A 1 167 ? 46.062 34.731 -66.650 1.00 46.53 167 TYR A N 1
ATOM 1302 C CA . TYR A 1 167 ? 46.526 35.764 -65.707 1.00 46.53 167 TYR A CA 1
ATOM 1303 C C . TYR A 1 167 ? 46.184 37.226 -66.024 1.00 46.53 167 TYR A C 1
ATOM 1305 O O . TYR A 1 167 ? 46.447 37.667 -67.139 1.00 46.53 167 TYR A O 1
ATOM 1313 N N . THR A 1 168 ? 45.846 38.006 -64.984 1.00 37.34 168 THR A N 1
ATOM 1314 C CA . THR A 1 168 ? 46.515 39.277 -64.607 1.00 37.34 168 THR A CA 1
ATOM 1315 C C . THR A 1 168 ? 46.180 39.618 -63.137 1.00 37.34 168 THR A C 1
ATOM 1317 O O . THR A 1 168 ? 45.029 39.513 -62.727 1.00 37.34 168 THR A O 1
ATOM 1320 N N . TYR A 1 169 ? 47.203 39.970 -62.348 1.00 41.28 169 TYR A N 1
ATOM 1321 C CA . TYR A 1 169 ? 47.134 40.479 -60.964 1.00 41.28 169 TYR A CA 1
ATOM 1322 C C . TYR A 1 169 ? 46.511 41.882 -60.898 1.00 41.28 169 TYR A C 1
ATOM 1324 O O . TYR A 1 169 ? 46.662 42.621 -61.863 1.00 41.28 169 TYR A O 1
ATOM 1332 N N . LEU A 1 170 ? 45.965 42.290 -59.742 1.00 36.47 170 LEU A N 1
ATOM 1333 C CA . LEU A 1 170 ? 46.196 43.621 -59.147 1.00 36.47 170 LEU A CA 1
ATOM 1334 C C . LEU A 1 170 ? 45.634 43.701 -57.707 1.00 36.47 170 LEU A C 1
ATOM 1336 O O . LEU A 1 170 ? 44.430 43.583 -57.513 1.00 36.47 170 LEU A O 1
ATOM 1340 N N . ILE A 1 171 ? 46.586 43.942 -56.789 1.00 43.69 171 ILE A N 1
ATOM 1341 C CA . ILE A 1 171 ? 46.563 44.482 -55.406 1.00 43.69 171 ILE A CA 1
ATOM 1342 C C . ILE A 1 171 ? 45.720 43.752 -54.355 1.00 43.69 171 ILE A C 1
ATOM 1344 O O . ILE A 1 171 ? 44.493 43.966 -54.294 1.00 43.69 171 ILE A O 1
#

InterPro domains:
  IPR003452 Stem cell factor [PF02404] (6-166)
  IPR003452 Stem cell factor [PTHR11574] (6-166)
  IPR009079 Four-helical cytokine-like, core [G3DSA:1.20.1250.10] (2-134)
  IPR009079 Four-helical cytokine-like, core [SSF47266] (6-128)

Mean predicted aligned error: 15.94 Å

Foldseek 3Di:
DPPPPLQPDDQPDWQKFLDQPCPVPDQLVQPLLVRLVRLLVRLVVVLVVDDPDPDDDHSNVVSVVLSVVSVVVNVVVVVADPPQHPPRPDRRDIDIDGSVRSVVSSVSSVVSSVVDPSPPSPDDHSDDPPPPPPPPPVPPDDPPPPDDPDDDDDDDDDDDDDDDDDDDDDD

Nearest PDB structures (foldseek):
  1scf-assembly3_B-2  TM=9.352E-01  e=2.005E-14  Homo sapiens
  1exz-assembly3_C  TM=9.049E-01  e=3.028E-14  Homo sapiens
  1exz-assembly3_B  TM=9.105E-01  e=1.319E-13  Homo sapiens
  2o26-assembly2_F  TM=9.233E-01  e=1.757E-12  Mus musculus
  1exz-assembly3_D  TM=9.374E-01  e=3.775E-12  Homo sapiens

pLDDT: mean 73.01, std 19.57, range [36.47, 97.12]

=== Feature glossary ===
Legend for the data blocks above and below:

— What the protein is —

The amino-acid sequence is the protein's primary structure: the linear order of residues from the N-terminus to the C-terminus, written in one-letter code. Everything else here — the 3D coordinates, the secondary structure, the domain annotations — is ultimately a consequence of this string.

Database cross-references. InterPro integrates a dozen domain/family signature databases into unified entries with residue-range hits. GO terms attach function/process/location labels with evidence codes. CATH codes position the fold in a four-level structural taxonomy. Organism is the NCBI-taxonomy species name.

— Where its atoms are —

The mmCIF block holds the 3D Cartesian coordinates of each backbone atom (N, Cα, C, O) in ångströms. mmCIF is the PDB's canonical archive format — a tagged-loop text representation of the atomic model.

The six renders are orthographic views along the three Cartesian axes in both directions. Representation (cartoon, sticks, or surface) and color scheme (sequence-rainbow or by-chain) vary across proteins so the training set covers all the common visualization conventions.

— Local backbone conformation —

Secondary structure is the local, repeating backbone conformation. DSSP classifies it into eight states by reading the hydrogen-bond network: three helix types (H, G, I), two β types (E, B), two non-regular types (T, S), and unstructured coil (-).

SS3 is a coarse helix/strand/coil call (letters a/b/c) made by the P-SEA algorithm from inter-Cα distances and dihedrals. It is less detailed than DSSP but needs only Cα positions.

Backbone dihedral angles. Every residue except chain termini has a φ (preceding-C → N → Cα → C) and a ψ (N → Cα → C → next-N). They are reported in degrees following the IUPAC sign convention. Secondary structure is essentially a statement about which (φ, ψ) basin each residue occupies.

— Global shape and packing —

The geometric summary reports three shape descriptors. Rg (radius of gyration) measures how spread out the Cα atoms are about their centre of mass; compact globular proteins have small Rg, elongated or unfolded ones large. Cα contacts (<8 Å, |i−j|>4) count long-range residue pairs in spatial proximity — high for tightly packed folds, near zero for rods or random coil. The bounding-box extents give the protein's footprint along x, y, z in Å.

Solvent accessibility: the surface area of each residue that a 1.4 Å water probe can touch, in Å². When only backbone atoms are present the absolute values are lower than full-atom SASA (side chains contribute most of the area) and are flagged as backbone-only.

Plot images: a contact map (which residues are close in 3D, as an N×N binary image), a Ramachandran scatter (backbone torsion angles, revealing secondary-structure composition at a glance), and — for AlphaFold structures — a PAE heatmap (pairwise prediction confidence).

— Structural neighborhood —

Foldseek's 3Di representation compresses backbone geometry into a per-residue letter drawn from a learned twenty-state alphabet. It captures the tertiary interaction pattern around each residue — which residues are packed against it in space, regardless of where they are in sequence.

Structural nearest neighbors (via Foldseek easy-search vs the PDB). Reported per hit: target PDB id, E-value, and alignment TM-score. A TM-score above ~0.5 is the conventional threshold for 'same fold'.

— Confidence and disorder —

pLDDT (predicted Local Distance Difference Test) is AlphaFold's per-residue confidence score, ranging from 0 to 100. Values above 90 indicate high confidence (typically well-packed cores); 70–90 is confident; 50–70 low confidence; below 50 usually means the region is disordered or the prediction is unreliable there. AlphaFold stores pLDDT in the mmCIF B-factor column.

For experimental (PDB) structures, the B-factor (temperature factor) quantifies the positional spread of each atom in the crystal — a combination of thermal vibration and static disorder — in units of Å². High B-factors mark flexible loops or poorly resolved regions; low B-factors mark the rigid, well-ordered core.

Predicted Aligned Error (PAE) is an AlphaFold confidence matrix: entry (i, j) is the expected error in the position of residue j, in ångströms, when the prediction is superimposed on the true structure at residue i. Low PAE within a block of residues means that block is internally rigid and well-predicted; high PAE between two blocks means their relative placement is uncertain even if each block individually is confident.